Protein AF-A0A7C6F583-F1 (afdb_monomer)

Radius of gyration: 21.98 Å; Cα contacts (8 Å, |Δi|>4): 218; chains: 1; bounding box: 72×68×57 Å

pLDDT: mean 89.0, std 13.02, range [44.06, 98.62]

Solvent-accessible surface area (backbone atoms only — not comparable to full-atom values): 12310 Å² total; per-residue (Å²): 144,78,85,91,82,88,87,88,87,90,72,60,70,62,56,53,50,50,47,44,58,70,76,41,53,64,34,67,24,67,72,69,59,35,53,46,55,54,48,52,53,49,54,47,53,52,50,50,56,44,68,76,39,71,54,30,59,55,47,20,72,74,70,67,47,55,84,64,47,71,51,73,73,57,45,32,38,55,44,50,30,53,51,39,36,48,29,36,62,28,23,45,86,47,99,84,45,63,36,60,49,76,56,73,68,38,55,53,48,24,50,47,27,34,51,27,36,48,46,53,69,80,39,39,71,65,52,73,75,42,90,80,69,69,49,74,66,51,48,50,28,24,54,48,28,54,50,41,48,44,52,28,40,33,36,72,68,29,63,70,58,38,51,55,53,48,50,54,54,50,43,43,54,53,22,59,39,87,89,46,58,78,94,68,47,42,88,41,45,54,71,62,57,44,35,38,46,41,55,77,33,64,79,29,69,57,8,66,72,41,44,48,39,61,74,56,52,61,81,80,111

Foldseek 3Di:
DDDDDDDDDPPPPVVVLVVCVVPFQQADADDVLNVVLVVLVVVLLVLLVQQLDCNLVVCCVVPVPVVSHADLLRLLLVLQLSLLLNLLSRFALDPPGDRHGRDPVSVVLSVLLNVLSCCCVVCVVVLVPDPLDDDPSLLSSLVSNVVSVLSSCCRPPNDVVSVVVVVVVVCLACLQDPVHPPVRRDPHDDSSNSSCCQRNDCNHPVHDVSSCCSNPVSVVD

Structure (mmCIF, N/CA/C/O backbone):
data_AF-A0A7C6F583-F1
#
_entry.id   AF-A0A7C6F583-F1
#
loop_
_atom_site.group_PDB
_atom_site.id
_atom_site.type_symbol
_atom_site.label_atom_id
_atom_site.label_alt_id
_atom_site.label_comp_id
_atom_site.label_asym_id
_atom_site.label_entity_id
_atom_site.label_seq_id
_atom_site.pdbx_PDB_ins_code
_atom_site.Cartn_x
_atom_site.Cartn_y
_atom_site.Cartn_z
_atom_site.occupancy
_atom_site.B_iso_or_equiv
_atom_site.auth_seq_id
_atom_site.auth_comp_id
_atom_site.auth_asym_id
_atom_site.auth_atom_id
_atom_site.pdbx_PDB_model_num
ATOM 1 N N . MET A 1 1 ? 53.573 -36.282 -19.471 1.00 51.62 1 MET A N 1
ATOM 2 C CA . MET A 1 1 ? 53.231 -35.195 -18.537 1.00 51.62 1 MET A CA 1
ATOM 3 C C . MET A 1 1 ? 53.156 -33.921 -19.357 1.00 51.62 1 MET A C 1
ATOM 5 O O . MET A 1 1 ? 54.183 -33.318 -19.616 1.00 51.62 1 MET A O 1
ATOM 9 N N . THR A 1 2 ? 51.975 -33.597 -19.874 1.00 45.25 2 THR A N 1
ATOM 10 C CA . THR A 1 2 ? 51.677 -32.278 -20.440 1.00 45.25 2 THR A CA 1
ATOM 11 C C . THR A 1 2 ? 50.256 -31.949 -20.044 1.00 45.25 2 THR A C 1
ATOM 13 O O . THR A 1 2 ? 49.349 -32.763 -20.222 1.00 45.25 2 THR A O 1
ATOM 16 N N . ASP A 1 3 ? 50.166 -30.794 -19.411 1.00 47.12 3 ASP A N 1
ATOM 17 C CA . ASP A 1 3 ? 49.076 -30.315 -18.599 1.00 47.12 3 ASP A CA 1
ATOM 18 C C . ASP A 1 3 ? 47.748 -30.180 -19.323 1.00 47.12 3 ASP A C 1
ATOM 20 O O . ASP A 1 3 ? 47.636 -29.844 -20.501 1.00 47.12 3 ASP A O 1
ATOM 24 N N . ASN A 1 4 ? 46.742 -30.400 -18.496 1.00 55.41 4 ASN A N 1
ATOM 25 C CA . ASN A 1 4 ? 45.341 -30.143 -18.691 1.00 55.41 4 ASN A CA 1
ATOM 26 C C . ASN A 1 4 ? 45.079 -28.691 -18.262 1.00 55.41 4 ASN A C 1
ATOM 28 O O . ASN A 1 4 ? 44.924 -28.438 -17.072 1.00 55.41 4 ASN A O 1
ATOM 32 N N . LEU A 1 5 ? 45.057 -27.729 -19.187 1.00 52.66 5 LEU A N 1
ATOM 33 C CA . LEU A 1 5 ? 44.673 -26.346 -18.878 1.00 52.66 5 LEU A CA 1
ATOM 34 C C . LEU A 1 5 ? 43.886 -25.736 -20.037 1.00 52.66 5 LEU A C 1
ATOM 36 O O . LEU A 1 5 ? 44.447 -25.370 -21.066 1.00 52.66 5 LEU A O 1
ATOM 40 N N . GLY A 1 6 ? 42.571 -25.614 -19.855 1.00 44.06 6 GLY A N 1
ATOM 41 C CA . GLY A 1 6 ? 41.730 -24.906 -20.818 1.00 44.06 6 GLY A CA 1
ATOM 42 C C . GLY A 1 6 ? 40.225 -25.052 -20.626 1.00 44.06 6 GLY A C 1
ATOM 43 O O . GLY A 1 6 ? 39.514 -25.218 -21.609 1.00 44.06 6 GLY A O 1
ATOM 44 N N . LYS A 1 7 ? 39.717 -25.006 -19.389 1.00 49.41 7 LYS A N 1
ATOM 45 C CA . LYS A 1 7 ? 38.288 -24.760 -19.125 1.00 49.41 7 LYS A CA 1
ATOM 46 C C . LYS A 1 7 ? 38.124 -23.971 -17.828 1.00 49.41 7 LYS A C 1
ATOM 48 O O . LYS A 1 7 ? 37.945 -24.549 -16.766 1.00 49.41 7 LYS A O 1
ATOM 53 N N . SER A 1 8 ? 38.204 -22.648 -17.921 1.00 49.72 8 SER A N 1
ATOM 54 C CA . SER A 1 8 ? 37.634 -21.747 -16.916 1.00 49.72 8 SER A CA 1
ATOM 55 C C . SER A 1 8 ? 37.510 -20.342 -17.501 1.00 49.72 8 SER A C 1
ATOM 57 O O . SER A 1 8 ? 38.504 -19.628 -17.566 1.00 49.72 8 SER A O 1
ATOM 59 N N . SER A 1 9 ? 36.311 -19.973 -17.965 1.00 45.75 9 SER A N 1
ATOM 60 C CA . SER A 1 9 ? 35.894 -18.569 -18.147 1.00 45.75 9 SER A CA 1
ATOM 61 C C . SER A 1 9 ? 34.404 -18.460 -18.527 1.00 45.75 9 SER A C 1
ATOM 63 O O . SER A 1 9 ? 34.066 -17.888 -19.559 1.00 45.75 9 SER A O 1
ATOM 65 N N . ALA A 1 10 ? 33.498 -19.028 -17.726 1.00 51.00 10 ALA A N 1
ATOM 66 C CA . ALA A 1 10 ? 32.047 -18.851 -17.902 1.00 51.00 10 ALA A CA 1
ATOM 67 C C . ALA A 1 10 ? 31.397 -18.305 -16.615 1.00 51.00 10 ALA A C 1
ATOM 69 O O . ALA A 1 10 ? 30.467 -18.903 -16.090 1.00 51.00 10 ALA A O 1
ATOM 70 N N . VAL A 1 11 ? 31.963 -17.216 -16.085 1.00 54.06 11 VAL A N 1
ATOM 71 C CA . VAL A 1 11 ? 31.491 -16.463 -14.901 1.00 54.06 11 VAL A CA 1
ATOM 72 C C . VAL A 1 11 ? 31.253 -14.941 -15.165 1.00 54.06 11 VAL A C 1
ATOM 74 O O . VAL A 1 11 ? 31.475 -14.140 -14.263 1.00 54.06 11 VAL A O 1
ATOM 77 N N . PRO A 1 12 ? 30.910 -14.456 -16.386 1.00 54.78 12 PRO A N 1
ATOM 78 C CA . PRO A 1 12 ? 30.352 -13.093 -16.522 1.00 54.78 12 PRO A CA 1
ATOM 79 C C . PRO A 1 12 ? 28.819 -13.034 -16.420 1.00 54.78 12 PRO A C 1
ATOM 81 O O . PRO A 1 12 ? 28.281 -12.170 -15.731 1.00 54.78 12 PRO A O 1
ATOM 84 N N . ASP A 1 13 ? 28.117 -13.963 -17.079 1.00 61.16 13 ASP A N 1
ATOM 85 C CA . ASP A 1 13 ? 26.660 -13.877 -17.278 1.00 61.16 13 ASP A CA 1
ATOM 86 C C . ASP A 1 13 ? 25.856 -14.060 -15.979 1.00 61.16 13 ASP A C 1
ATOM 88 O O . ASP A 1 13 ? 24.755 -13.534 -15.839 1.00 61.16 13 ASP A O 1
ATOM 92 N N . ASP A 1 14 ? 26.390 -14.811 -15.017 1.00 64.19 14 ASP A N 1
ATOM 93 C CA . ASP A 1 14 ? 25.751 -15.105 -13.735 1.00 64.19 14 ASP A CA 1
ATOM 94 C C . ASP A 1 14 ? 25.853 -13.940 -12.747 1.00 64.19 14 ASP A C 1
ATOM 96 O O . ASP A 1 14 ? 24.887 -13.653 -12.043 1.00 64.19 14 ASP A O 1
ATOM 100 N N . VAL A 1 15 ? 26.986 -13.236 -12.730 1.00 66.50 15 VAL A N 1
ATOM 101 C CA . VAL A 1 15 ? 27.187 -12.033 -11.912 1.00 66.50 15 VAL A CA 1
ATOM 102 C C . VAL A 1 15 ? 26.364 -10.869 -12.452 1.00 66.50 15 VAL A C 1
ATOM 104 O O . VAL A 1 15 ? 25.750 -10.149 -11.671 1.00 66.50 15 VAL A O 1
ATOM 107 N N . GLU A 1 16 ? 26.301 -10.702 -13.772 1.00 61.84 16 GLU A N 1
ATOM 108 C CA . GLU A 1 16 ? 25.536 -9.628 -14.409 1.00 61.84 16 GLU A CA 1
ATOM 109 C C . GLU A 1 16 ? 24.022 -9.878 -14.307 1.00 61.84 16 GLU A C 1
ATOM 111 O O . GLU A 1 16 ? 23.266 -8.958 -14.002 1.00 61.84 16 GLU A O 1
ATOM 116 N N . ALA A 1 17 ? 23.571 -11.134 -14.427 1.00 60.47 17 ALA A N 1
ATOM 117 C CA . ALA A 1 17 ? 22.186 -11.513 -14.141 1.00 60.47 17 ALA A CA 1
ATOM 118 C C . ALA A 1 17 ? 21.830 -11.383 -12.650 1.00 60.47 17 ALA A C 1
ATOM 120 O O . ALA A 1 17 ? 20.711 -10.993 -12.323 1.00 60.47 17 ALA A O 1
ATOM 121 N N . PHE A 1 18 ? 22.763 -11.686 -11.742 1.00 57.66 18 PHE A N 1
ATOM 122 C CA . PHE A 1 18 ? 22.578 -11.497 -10.302 1.00 57.66 18 PHE A CA 1
ATOM 123 C C . PHE A 1 18 ? 22.524 -10.011 -9.925 1.00 57.66 18 PHE A C 1
ATOM 125 O O . PHE A 1 18 ? 21.664 -9.620 -9.142 1.00 57.66 18 PHE A O 1
ATOM 132 N N . ALA A 1 19 ? 23.379 -9.175 -10.519 1.00 57.06 19 ALA A N 1
ATOM 133 C CA . ALA A 1 19 ? 23.338 -7.722 -10.367 1.00 57.06 19 ALA A CA 1
ATOM 134 C C . ALA A 1 19 ? 22.053 -7.125 -10.968 1.00 57.06 19 ALA A C 1
ATOM 136 O O . ALA A 1 19 ? 21.412 -6.291 -10.339 1.00 57.06 19 ALA A O 1
ATOM 137 N N . ALA A 1 20 ? 21.605 -7.610 -12.130 1.00 56.53 20 ALA A N 1
ATOM 138 C CA . ALA A 1 20 ? 20.353 -7.176 -12.746 1.00 56.53 20 ALA A CA 1
ATOM 139 C C . ALA A 1 20 ? 19.109 -7.573 -11.927 1.00 56.53 20 ALA A C 1
ATOM 141 O O . ALA A 1 20 ? 18.184 -6.772 -11.830 1.00 56.53 20 ALA A O 1
ATOM 142 N N . ASP A 1 21 ? 19.094 -8.761 -11.302 1.00 55.72 21 ASP A N 1
ATOM 143 C CA . ASP A 1 21 ? 18.030 -9.174 -10.364 1.00 55.72 21 ASP A CA 1
ATOM 144 C C . ASP A 1 21 ? 18.036 -8.332 -9.067 1.00 55.72 21 ASP A C 1
ATOM 146 O O . ASP A 1 21 ? 17.019 -8.293 -8.367 1.00 55.72 21 ASP A O 1
ATOM 150 N N . LEU A 1 22 ? 19.155 -7.667 -8.744 1.00 55.91 22 LEU A N 1
ATOM 151 C CA . LEU A 1 22 ? 19.299 -6.777 -7.587 1.00 55.91 22 LEU A CA 1
ATOM 152 C C . LEU A 1 22 ? 18.935 -5.311 -7.896 1.00 55.91 22 LEU A C 1
ATOM 154 O O . LEU A 1 22 ? 18.352 -4.664 -7.028 1.00 55.91 22 LEU A O 1
ATOM 158 N N . ASP A 1 23 ? 19.227 -4.805 -9.101 1.00 58.03 23 ASP A N 1
ATOM 159 C CA . ASP A 1 23 ? 19.142 -3.365 -9.423 1.00 58.03 23 ASP A CA 1
ATOM 160 C C . ASP A 1 23 ? 17.873 -2.927 -10.180 1.00 58.03 23 ASP A C 1
ATOM 162 O O . ASP A 1 23 ? 17.524 -1.746 -10.191 1.00 58.03 23 ASP A O 1
ATOM 166 N N . VAL A 1 24 ? 17.132 -3.840 -10.809 1.00 55.53 24 VAL A N 1
ATOM 167 C CA . VAL A 1 24 ? 15.882 -3.518 -11.516 1.00 55.53 24 VAL A CA 1
ATOM 168 C C . VAL A 1 24 ? 14.922 -4.660 -11.235 1.00 55.53 24 VAL A C 1
ATOM 170 O O . VAL A 1 24 ? 15.308 -5.813 -11.375 1.00 55.53 24 VAL A O 1
ATOM 173 N N . GLY A 1 25 ? 13.695 -4.378 -10.779 1.00 61.22 25 GLY A N 1
ATOM 174 C CA . GLY A 1 25 ? 12.758 -5.437 -10.373 1.00 61.22 25 GLY A CA 1
ATOM 175 C C . GLY A 1 25 ? 12.725 -6.611 -11.363 1.00 61.22 25 GLY A C 1
ATOM 176 O O . GLY A 1 25 ? 12.898 -6.418 -12.560 1.00 61.22 25 GLY A O 1
ATOM 177 N N . ALA A 1 26 ? 12.515 -7.839 -10.884 1.00 74.69 26 ALA A N 1
ATOM 178 C CA . ALA A 1 26 ? 12.903 -9.047 -11.628 1.00 74.69 26 ALA A CA 1
ATOM 179 C C . ALA A 1 26 ? 12.176 -9.307 -12.981 1.00 74.69 26 ALA A C 1
ATOM 181 O O . ALA A 1 26 ? 12.410 -10.341 -13.623 1.00 74.69 26 ALA A O 1
ATOM 182 N N . ARG A 1 27 ? 11.263 -8.423 -13.418 1.00 87.62 27 ARG A N 1
ATOM 183 C CA . ARG A 1 27 ? 10.644 -8.426 -14.752 1.00 87.62 27 ARG A CA 1
ATOM 184 C C . ARG A 1 27 ? 11.318 -7.450 -15.714 1.00 87.62 27 ARG A C 1
ATOM 186 O O . ARG A 1 27 ? 11.485 -6.277 -15.409 1.00 87.62 27 ARG A O 1
ATOM 193 N N . ASN A 1 28 ? 11.506 -7.908 -16.948 1.00 87.44 28 ASN A N 1
ATOM 194 C CA . ASN A 1 28 ? 11.949 -7.094 -18.075 1.00 87.44 28 ASN A CA 1
ATOM 195 C C . ASN A 1 28 ? 10.992 -7.292 -19.267 1.00 87.44 28 ASN A C 1
ATOM 197 O O . ASN A 1 28 ? 11.275 -8.098 -20.157 1.00 87.44 28 ASN A O 1
ATOM 201 N N . PRO A 1 29 ? 9.794 -6.675 -19.242 1.00 90.19 29 PRO A N 1
ATOM 202 C CA . PRO A 1 29 ? 8.819 -6.854 -20.301 1.00 90.19 29 PRO A CA 1
ATOM 203 C C . PRO A 1 29 ? 9.096 -5.937 -21.495 1.00 90.19 29 PRO A C 1
ATOM 205 O O . PRO A 1 29 ? 9.252 -4.724 -21.343 1.00 90.19 29 PRO A O 1
ATOM 208 N N . ASP A 1 30 ? 9.069 -6.500 -22.699 1.00 87.38 30 ASP A N 1
ATOM 209 C CA . ASP A 1 30 ? 9.297 -5.738 -23.925 1.00 87.38 30 ASP A CA 1
ATOM 210 C C . ASP A 1 30 ? 8.107 -4.823 -24.287 1.00 87.38 30 ASP A C 1
ATOM 212 O O . ASP A 1 30 ? 6.955 -5.011 -23.879 1.00 87.38 30 ASP A O 1
ATOM 216 N N . GLY A 1 31 ? 8.376 -3.807 -25.111 1.00 94.19 31 GLY A N 1
ATOM 217 C CA . GLY A 1 31 ? 7.342 -2.975 -25.728 1.00 94.19 31 GLY A CA 1
ATOM 218 C C . GLY A 1 31 ? 6.694 -1.958 -24.782 1.00 94.19 31 GLY A C 1
ATOM 219 O O . GLY A 1 31 ? 7.371 -1.159 -24.136 1.00 94.19 31 GLY A O 1
ATOM 220 N N . TRP A 1 32 ? 5.358 -1.901 -24.771 1.00 95.50 32 TRP A N 1
ATOM 221 C CA . TRP A 1 32 ? 4.618 -0.868 -24.032 1.00 95.50 32 TRP A CA 1
ATOM 222 C C . TRP A 1 32 ? 4.617 -1.099 -22.516 1.00 95.50 32 TRP A C 1
ATOM 224 O O . TRP A 1 32 ? 4.543 -0.132 -21.763 1.00 95.50 32 TRP A O 1
ATOM 234 N N . GLN A 1 33 ? 4.729 -2.353 -22.066 1.00 95.50 33 GLN A N 1
ATOM 235 C CA . GLN A 1 33 ? 4.732 -2.697 -20.642 1.00 95.50 33 GLN A CA 1
ATOM 236 C C . GLN A 1 33 ? 6.024 -2.240 -19.961 1.00 95.50 33 GLN A C 1
ATOM 238 O O . GLN A 1 33 ? 5.957 -1.638 -18.894 1.00 95.50 33 GLN A O 1
ATOM 243 N N . GLY A 1 34 ? 7.184 -2.424 -20.602 1.00 93.06 34 GLY A N 1
ATOM 244 C CA . GLY A 1 34 ? 8.450 -1.874 -20.107 1.00 93.06 34 GLY A CA 1
ATOM 245 C C . GLY A 1 34 ? 8.420 -0.346 -20.034 1.00 93.06 34 GLY A C 1
ATOM 246 O O . GLY A 1 34 ? 8.765 0.238 -19.009 1.00 93.06 34 GLY A O 1
ATOM 247 N N . LYS A 1 35 ? 7.891 0.315 -21.077 1.00 94.75 35 LYS A N 1
ATOM 248 C CA . LYS A 1 35 ? 7.682 1.776 -21.078 1.00 94.75 35 LYS A CA 1
ATOM 249 C C . LYS A 1 35 ? 6.723 2.237 -19.981 1.00 94.75 35 LYS A C 1
ATOM 251 O O . LYS A 1 35 ? 6.929 3.308 -19.423 1.00 94.75 35 LYS A O 1
ATOM 256 N N . PHE A 1 36 ? 5.695 1.449 -19.667 1.00 95.38 36 PHE A N 1
ATOM 257 C CA . PHE A 1 36 ? 4.787 1.733 -18.560 1.00 95.38 36 PHE A CA 1
ATOM 258 C C . PHE A 1 36 ? 5.519 1.685 -17.215 1.00 95.38 36 PHE A C 1
ATOM 260 O O . PHE A 1 36 ? 5.419 2.645 -16.459 1.00 95.38 36 PHE A O 1
ATOM 267 N N . ILE A 1 37 ? 6.293 0.626 -16.937 1.00 93.94 37 ILE A N 1
ATOM 268 C CA . ILE A 1 37 ? 7.078 0.514 -15.693 1.00 93.94 37 ILE A CA 1
ATOM 269 C C . ILE A 1 37 ? 8.032 1.707 -15.561 1.00 93.94 37 ILE A C 1
ATOM 271 O O . ILE A 1 37 ? 8.027 2.388 -14.536 1.00 93.94 37 ILE A O 1
ATOM 275 N N . ALA A 1 38 ? 8.792 2.009 -16.618 1.00 93.00 38 ALA A N 1
ATOM 276 C CA . ALA A 1 38 ? 9.705 3.149 -16.640 1.00 93.00 38 ALA A CA 1
ATOM 277 C C . ALA A 1 38 ? 8.972 4.489 -16.455 1.00 93.00 38 ALA A C 1
ATOM 279 O O . ALA A 1 38 ? 9.435 5.354 -15.719 1.00 93.00 38 ALA A O 1
ATOM 280 N N . GLY A 1 39 ? 7.806 4.658 -17.085 1.00 95.38 39 GLY A N 1
ATOM 281 C CA . GLY A 1 39 ? 6.978 5.853 -16.947 1.00 95.38 39 GLY A CA 1
ATOM 282 C C . GLY A 1 39 ? 6.449 6.045 -15.527 1.00 95.38 39 GLY A C 1
ATOM 283 O O . GLY A 1 39 ? 6.527 7.150 -15.000 1.00 95.38 39 GLY A O 1
ATOM 284 N N . VAL A 1 40 ? 5.963 4.979 -14.882 1.00 95.06 40 VAL A N 1
ATOM 285 C CA . VAL A 1 40 ? 5.512 5.024 -13.482 1.00 95.06 40 VAL A CA 1
ATOM 286 C C . VAL A 1 40 ? 6.676 5.368 -12.556 1.00 95.06 40 VAL A C 1
ATOM 288 O O . VAL A 1 40 ? 6.518 6.254 -11.721 1.00 95.06 40 VAL A O 1
ATOM 291 N N . ALA A 1 41 ? 7.841 4.737 -12.733 1.00 92.50 41 ALA A N 1
ATOM 292 C CA . ALA A 1 41 ? 9.041 5.026 -11.946 1.00 92.50 41 ALA A CA 1
ATOM 293 C C . ALA A 1 41 ? 9.529 6.475 -12.128 1.00 92.50 41 ALA A C 1
ATOM 295 O O . ALA A 1 41 ? 9.892 7.139 -11.159 1.00 92.50 41 ALA A O 1
ATOM 296 N N . LEU A 1 42 ? 9.480 7.000 -13.354 1.00 94.19 42 LEU A N 1
ATOM 297 C CA . LEU A 1 42 ? 9.862 8.381 -13.640 1.00 94.19 42 LEU A CA 1
ATOM 298 C C . LEU A 1 42 ? 8.881 9.386 -13.024 1.00 94.19 42 LEU A C 1
ATOM 300 O O . LEU A 1 42 ? 9.303 10.337 -12.371 1.00 94.19 42 LEU A O 1
ATOM 304 N N . VAL A 1 43 ? 7.573 9.177 -13.209 1.00 95.69 43 VAL A N 1
ATOM 305 C CA . VAL A 1 43 ? 6.531 10.027 -12.607 1.00 95.69 43 VAL A CA 1
ATOM 306 C C . VAL A 1 43 ? 6.650 10.009 -11.089 1.00 95.69 43 VAL A C 1
ATOM 308 O O . VAL A 1 43 ? 6.557 11.054 -10.451 1.00 95.69 43 VAL A O 1
ATOM 311 N N . TRP A 1 44 ? 6.903 8.836 -10.520 1.00 93.44 44 TRP A N 1
ATOM 312 C CA . TRP A 1 44 ? 7.152 8.661 -9.103 1.00 93.44 44 TRP A CA 1
ATOM 313 C C . TRP A 1 44 ? 8.335 9.492 -8.598 1.00 93.44 44 TRP A C 1
ATOM 315 O O . TRP A 1 44 ? 8.167 10.287 -7.673 1.00 93.44 44 TRP A O 1
ATOM 325 N N . ALA A 1 45 ? 9.503 9.348 -9.227 1.00 91.94 45 ALA A N 1
ATOM 326 C CA . ALA A 1 45 ? 10.709 10.071 -8.839 1.00 91.94 45 ALA A CA 1
ATOM 327 C C . ALA A 1 45 ? 10.500 11.591 -8.922 1.00 91.94 45 ALA A C 1
ATOM 329 O O . ALA A 1 45 ? 10.843 12.323 -7.994 1.00 91.94 45 ALA A O 1
ATOM 330 N N . ILE A 1 46 ? 9.860 12.067 -9.997 1.00 93.75 46 ILE A N 1
ATOM 331 C CA . ILE A 1 46 ? 9.525 13.486 -10.163 1.00 93.75 46 ILE A CA 1
ATOM 332 C C . ILE A 1 46 ? 8.589 13.960 -9.047 1.00 93.75 46 ILE A C 1
ATOM 334 O O . ILE A 1 46 ? 8.832 15.019 -8.474 1.00 93.75 46 ILE A O 1
ATOM 338 N N . LEU A 1 47 ? 7.538 13.199 -8.724 1.00 93.19 47 LEU A N 1
ATOM 339 C CA . LEU A 1 47 ? 6.585 13.564 -7.673 1.00 93.19 47 LEU A CA 1
ATOM 340 C C . LEU A 1 47 ? 7.241 13.633 -6.292 1.00 93.19 47 LEU A C 1
ATOM 342 O O . LEU A 1 47 ? 6.971 14.576 -5.552 1.00 93.19 47 LEU A O 1
ATOM 346 N N . GLN A 1 48 ? 8.116 12.685 -5.954 1.00 92.50 48 GLN A N 1
ATOM 347 C CA . GLN A 1 48 ? 8.828 12.688 -4.675 1.00 92.50 48 GLN A CA 1
ATOM 348 C C . GLN A 1 48 ? 9.777 13.885 -4.554 1.00 92.50 48 GLN A C 1
ATOM 350 O O . GLN A 1 48 ? 9.719 14.634 -3.581 1.00 92.50 48 GLN A O 1
ATOM 355 N N . VAL A 1 49 ? 10.586 14.144 -5.588 1.00 92.69 49 VAL A N 1
ATOM 356 C CA . VAL A 1 49 ? 11.473 15.317 -5.621 1.00 92.69 49 VAL A CA 1
ATOM 357 C C . VAL A 1 49 ? 10.669 16.617 -5.572 1.00 92.69 49 VAL A C 1
ATOM 359 O O . VAL A 1 49 ? 11.053 17.554 -4.873 1.00 92.69 49 VAL A O 1
ATOM 362 N N . PHE A 1 50 ? 9.541 16.685 -6.280 1.00 92.88 50 PHE A N 1
ATOM 363 C CA . PHE A 1 50 ? 8.662 17.849 -6.260 1.00 92.88 50 PHE A CA 1
ATOM 364 C C . PHE A 1 50 ? 8.108 18.110 -4.856 1.00 92.88 50 PHE A C 1
ATOM 366 O O . PHE A 1 50 ? 8.238 19.232 -4.367 1.00 92.88 50 PHE A O 1
ATOM 373 N N . ASN A 1 51 ? 7.563 17.090 -4.192 1.00 91.75 51 ASN A N 1
ATOM 374 C CA . ASN A 1 51 ? 6.984 17.215 -2.853 1.00 91.75 51 ASN A CA 1
ATOM 375 C C . ASN A 1 51 ? 8.032 17.534 -1.778 1.00 91.75 51 ASN A C 1
ATOM 377 O O . ASN A 1 51 ? 7.760 18.340 -0.892 1.00 91.75 51 ASN A O 1
ATOM 381 N N . ALA A 1 52 ? 9.238 16.971 -1.885 1.00 90.31 52 ALA A N 1
ATOM 382 C CA . ALA A 1 52 ? 10.339 17.250 -0.963 1.00 90.31 52 ALA A CA 1
ATOM 383 C C . ALA A 1 52 ? 10.966 18.647 -1.156 1.00 90.31 52 ALA A C 1
ATOM 385 O O . ALA A 1 52 ? 11.681 19.146 -0.284 1.00 90.31 52 ALA A O 1
ATOM 386 N N . SER A 1 53 ? 10.732 19.290 -2.302 1.00 91.44 53 SER A N 1
ATOM 387 C CA . SER A 1 53 ? 11.267 20.618 -2.617 1.00 91.44 53 SER A CA 1
ATOM 388 C C . SER A 1 53 ? 10.413 21.756 -2.023 1.00 91.44 53 SER A C 1
ATOM 390 O O . SER A 1 53 ? 9.242 21.560 -1.709 1.00 91.44 53 SER A O 1
ATOM 392 N N . PRO A 1 54 ? 10.922 23.003 -1.948 1.00 91.50 54 PRO A N 1
ATOM 393 C CA . PRO A 1 54 ? 10.101 24.166 -1.591 1.00 91.50 54 PRO A CA 1
ATOM 394 C C . PRO A 1 54 ? 9.136 24.610 -2.711 1.00 91.50 54 PRO A C 1
ATOM 396 O O . PRO A 1 54 ? 8.376 25.565 -2.526 1.00 91.50 54 PRO A O 1
ATOM 399 N N . LEU A 1 55 ? 9.158 23.963 -3.886 1.00 92.44 55 LEU A N 1
ATOM 400 C CA . LEU A 1 55 ? 8.363 24.368 -5.050 1.00 92.44 55 LEU A CA 1
ATOM 401 C C . LEU A 1 55 ? 6.848 24.346 -4.803 1.00 92.44 55 LEU A C 1
ATOM 403 O O . LEU A 1 55 ? 6.211 25.337 -5.169 1.00 92.44 55 LEU A O 1
ATOM 407 N N . PRO A 1 56 ? 6.248 23.313 -4.175 1.00 92.81 56 PRO A N 1
ATOM 408 C CA . PRO A 1 56 ? 4.809 23.284 -3.939 1.00 92.81 56 PRO A CA 1
ATOM 409 C C . PRO A 1 56 ? 4.341 24.496 -3.130 1.00 92.81 56 PRO A C 1
ATOM 411 O O . PRO A 1 56 ? 3.343 25.124 -3.478 1.00 92.81 56 PRO A O 1
ATOM 414 N N . ALA A 1 57 ? 5.110 24.887 -2.107 1.00 90.88 57 ALA A N 1
ATOM 415 C CA . ALA A 1 57 ? 4.816 26.051 -1.277 1.00 90.88 57 ALA A CA 1
ATOM 416 C C . ALA A 1 57 ? 4.922 27.368 -2.066 1.00 90.88 57 ALA A C 1
ATOM 418 O O . ALA A 1 57 ? 4.016 28.200 -2.010 1.00 90.88 57 ALA A O 1
ATOM 419 N N . ILE A 1 58 ? 5.992 27.543 -2.852 1.00 93.06 58 ILE A N 1
ATOM 420 C CA . ILE A 1 58 ? 6.191 28.742 -3.684 1.00 93.06 58 ILE A CA 1
ATOM 421 C C . ILE A 1 58 ? 5.070 28.878 -4.721 1.00 93.06 58 ILE A C 1
ATOM 423 O O . ILE A 1 58 ? 4.548 29.974 -4.932 1.00 93.06 58 ILE A O 1
ATOM 427 N N . ILE A 1 59 ? 4.699 27.781 -5.385 1.00 93.25 59 ILE A N 1
ATOM 428 C CA . ILE A 1 59 ? 3.659 27.785 -6.417 1.00 93.25 59 ILE A CA 1
ATOM 429 C C . ILE A 1 59 ? 2.297 28.072 -5.788 1.00 93.25 59 ILE A C 1
ATOM 431 O O . ILE A 1 59 ? 1.589 28.947 -6.289 1.00 93.25 59 ILE A O 1
ATOM 435 N N . ALA A 1 60 ? 1.948 27.404 -4.685 1.00 92.06 60 ALA A N 1
ATOM 436 C CA . ALA A 1 60 ? 0.694 27.643 -3.975 1.00 92.06 60 ALA A CA 1
ATOM 437 C C . ALA A 1 60 ? 0.567 29.113 -3.546 1.00 92.06 60 ALA A C 1
ATOM 439 O O . ALA A 1 60 ? -0.451 29.743 -3.823 1.00 92.06 60 ALA A O 1
ATOM 440 N N . GLN A 1 61 ? 1.628 29.703 -2.982 1.00 91.56 61 GLN A N 1
ATOM 441 C CA . GLN A 1 61 ? 1.625 31.107 -2.564 1.00 91.56 61 GLN A CA 1
ATOM 442 C C . GLN A 1 61 ? 1.492 32.082 -3.746 1.00 91.56 61 GLN A C 1
ATOM 444 O O . GLN A 1 61 ? 0.789 33.084 -3.637 1.00 91.56 61 GLN A O 1
ATOM 449 N N . LYS A 1 62 ? 2.163 31.815 -4.875 1.00 93.81 62 LYS A N 1
ATOM 450 C CA . LYS A 1 62 ? 2.161 32.718 -6.041 1.00 93.81 62 LYS A CA 1
ATOM 451 C C . LYS A 1 62 ? 0.896 32.630 -6.890 1.00 93.81 62 LYS A C 1
ATOM 453 O O . LYS A 1 62 ? 0.489 33.628 -7.472 1.00 93.81 62 LYS A O 1
ATOM 458 N N . THR A 1 63 ? 0.323 31.438 -7.015 1.00 93.69 63 THR A N 1
ATOM 459 C CA . THR A 1 63 ? -0.805 31.167 -7.924 1.00 93.69 63 THR A CA 1
ATOM 460 C C . THR A 1 63 ? -2.144 31.041 -7.199 1.00 93.69 63 THR A C 1
ATOM 462 O O . THR A 1 63 ? -3.186 31.090 -7.844 1.00 93.69 63 THR A O 1
ATOM 465 N N . GLY A 1 64 ? -2.131 30.858 -5.874 1.00 90.19 64 GLY A N 1
ATOM 466 C CA . GLY A 1 64 ? -3.314 30.526 -5.076 1.00 90.19 64 GLY A CA 1
ATOM 467 C C . GLY A 1 64 ? -3.769 29.065 -5.205 1.00 90.19 64 GLY A C 1
ATOM 468 O O . GLY A 1 64 ? -4.802 28.692 -4.647 1.00 90.19 64 GLY A O 1
ATOM 469 N N . LEU A 1 65 ? -3.031 28.217 -5.934 1.00 90.12 65 LEU A N 1
ATOM 470 C CA . LEU A 1 65 ? -3.372 26.808 -6.156 1.00 90.12 65 LEU A CA 1
ATOM 471 C C . LEU A 1 65 ? -2.943 25.935 -4.965 1.00 90.12 65 LEU A C 1
ATOM 473 O O . LEU A 1 65 ? -1.937 25.232 -5.013 1.00 90.12 65 LEU A O 1
ATOM 477 N N . ASN A 1 66 ? -3.732 25.958 -3.890 1.00 85.25 66 ASN A N 1
ATOM 478 C CA . ASN A 1 66 ? -3.411 25.251 -2.641 1.00 85.25 66 ASN A CA 1
ATOM 479 C C . ASN A 1 66 ? -3.364 23.718 -2.767 1.00 85.25 66 ASN A C 1
ATOM 481 O O . ASN A 1 66 ? -2.680 23.072 -1.985 1.00 85.25 66 ASN A O 1
ATOM 485 N N . TRP A 1 67 ? -4.048 23.125 -3.749 1.00 82.12 67 TRP A N 1
ATOM 486 C CA . TRP A 1 67 ? -4.058 21.669 -3.969 1.00 82.12 67 TRP A CA 1
ATOM 487 C C . TRP A 1 67 ? -2.717 21.116 -4.475 1.00 82.12 67 TRP A C 1
ATOM 489 O O . TRP A 1 67 ? -2.511 19.907 -4.444 1.00 82.12 67 TRP A O 1
ATOM 499 N N . ILE A 1 68 ? -1.810 21.985 -4.937 1.00 86.94 68 ILE A N 1
ATOM 500 C CA . ILE A 1 68 ? -0.438 21.608 -5.302 1.00 86.94 68 ILE A CA 1
ATOM 501 C C . ILE A 1 68 ? 0.380 21.266 -4.051 1.00 86.94 68 ILE A C 1
ATOM 503 O O . ILE A 1 68 ? 1.313 20.471 -4.121 1.00 86.94 68 ILE A O 1
ATOM 507 N N . TYR A 1 69 ? 0.031 21.852 -2.904 1.00 87.81 69 TYR A N 1
ATOM 508 C CA . TYR A 1 69 ? 0.668 21.551 -1.634 1.00 87.81 69 TYR A CA 1
ATOM 509 C C . TYR A 1 69 ? 0.012 20.318 -0.999 1.00 87.81 69 TYR A C 1
ATOM 511 O O . TYR A 1 69 ? -1.136 20.360 -0.554 1.00 87.81 69 TYR A O 1
ATOM 519 N N . VAL A 1 70 ? 0.752 19.212 -0.962 1.00 90.06 70 VAL A N 1
ATOM 520 C CA . VAL A 1 70 ? 0.292 17.929 -0.421 1.00 90.06 70 VAL A CA 1
ATOM 521 C C . VAL A 1 70 ? 0.716 17.813 1.046 1.00 90.06 70 VAL A C 1
ATOM 523 O O . VAL A 1 70 ? 1.864 18.077 1.391 1.00 90.06 70 VAL A O 1
ATOM 526 N N . THR A 1 71 ? -0.205 17.426 1.933 1.00 91.38 71 THR A N 1
ATOM 527 C CA . THR A 1 71 ? 0.118 17.183 3.350 1.00 91.38 71 THR A CA 1
ATOM 528 C C . THR A 1 71 ? 0.925 15.894 3.519 1.00 91.38 71 THR A C 1
ATOM 530 O O . THR A 1 71 ? 0.768 14.973 2.722 1.00 91.38 71 THR A O 1
ATOM 533 N N . SER A 1 72 ? 1.721 15.772 4.591 1.00 90.81 72 SER A N 1
ATOM 534 C CA . SER A 1 72 ? 2.533 14.561 4.836 1.00 90.81 72 SER A CA 1
ATOM 535 C C . SER A 1 72 ? 1.697 13.273 4.865 1.00 90.81 72 SER A C 1
ATOM 537 O O . SER A 1 72 ? 2.118 12.249 4.335 1.00 90.81 72 SER A O 1
ATOM 539 N N . ASP A 1 73 ? 0.483 13.312 5.419 1.00 92.94 73 ASP A N 1
ATOM 540 C CA . ASP A 1 73 ? -0.397 12.137 5.434 1.00 92.94 73 ASP A CA 1
ATOM 541 C C . ASP A 1 73 ? -0.840 11.747 4.018 1.00 92.94 73 ASP A C 1
ATOM 543 O O . ASP A 1 73 ? -0.819 10.573 3.652 1.00 92.94 73 ASP A O 1
ATOM 547 N N . THR A 1 74 ? -1.175 12.733 3.183 1.00 93.69 74 THR A N 1
ATOM 548 C CA . THR A 1 74 ? -1.557 12.495 1.784 1.00 93.69 74 THR A CA 1
ATOM 549 C C . THR A 1 74 ? -0.359 12.015 0.963 1.00 93.69 74 THR A C 1
ATOM 551 O O . THR A 1 74 ? -0.492 11.106 0.145 1.00 93.69 74 THR A O 1
ATOM 554 N N . GLU A 1 75 ? 0.824 12.575 1.212 1.00 94.25 75 GLU A N 1
ATOM 555 C CA . GLU A 1 75 ? 2.081 12.164 0.592 1.00 94.25 75 GLU A CA 1
ATOM 556 C C . GLU A 1 75 ? 2.381 10.695 0.883 1.00 94.25 75 GLU A C 1
ATOM 558 O O . GLU A 1 75 ? 2.682 9.955 -0.045 1.00 94.25 75 GLU A O 1
ATOM 563 N N . ARG A 1 76 ? 2.217 10.233 2.129 1.00 96.06 76 ARG A N 1
ATOM 564 C CA . ARG A 1 76 ? 2.368 8.814 2.496 1.00 96.06 76 ARG A CA 1
ATOM 565 C C . ARG A 1 76 ? 1.400 7.911 1.738 1.00 96.06 76 ARG A C 1
ATOM 567 O O . ARG A 1 76 ? 1.783 6.829 1.295 1.00 96.06 76 ARG A O 1
ATOM 574 N N . VAL A 1 77 ? 0.151 8.345 1.568 1.00 96.69 77 VAL A N 1
ATOM 575 C CA . VAL A 1 77 ? -0.865 7.576 0.833 1.00 96.69 77 VAL A CA 1
ATOM 576 C C . VAL A 1 77 ? -0.497 7.450 -0.643 1.00 96.69 77 VAL A C 1
ATOM 578 O O . VAL A 1 77 ? -0.510 6.343 -1.189 1.00 96.69 77 VAL A O 1
ATOM 581 N N . ILE A 1 78 ? -0.111 8.563 -1.272 1.00 95.81 78 ILE A N 1
ATOM 582 C CA . ILE A 1 78 ? 0.418 8.574 -2.641 1.00 95.81 78 ILE A CA 1
ATOM 583 C C . ILE A 1 78 ? 1.684 7.715 -2.701 1.00 95.81 78 ILE A C 1
ATOM 585 O O . ILE A 1 78 ? 1.851 6.942 -3.645 1.00 95.81 78 ILE A O 1
ATOM 589 N N . HIS A 1 79 ? 2.528 7.782 -1.666 1.00 95.88 79 HIS A N 1
ATOM 590 C CA . HIS A 1 79 ? 3.788 7.065 -1.618 1.00 95.88 79 HIS A CA 1
ATOM 591 C C . HIS A 1 79 ? 3.562 5.553 -1.723 1.00 95.88 79 HIS A C 1
ATOM 593 O O . HIS A 1 79 ? 4.075 4.872 -2.614 1.00 95.88 79 HIS A O 1
ATOM 599 N N . LEU A 1 80 ? 2.700 5.032 -0.853 1.00 97.38 80 LEU A N 1
ATOM 600 C CA . LEU A 1 80 ? 2.340 3.624 -0.878 1.00 97.38 80 LEU A CA 1
ATOM 601 C C . LEU A 1 80 ? 1.630 3.224 -2.176 1.00 97.38 80 LEU A C 1
ATOM 603 O O . LEU A 1 80 ? 1.884 2.134 -2.673 1.00 97.38 80 LEU A O 1
ATOM 607 N N . ALA A 1 81 ? 0.771 4.073 -2.750 1.00 97.81 81 ALA A N 1
ATOM 608 C CA . ALA A 1 81 ? 0.057 3.751 -3.989 1.00 97.81 81 ALA A CA 1
ATOM 609 C C . ALA A 1 81 ? 1.020 3.426 -5.146 1.00 97.81 81 ALA A C 1
ATOM 611 O O . ALA A 1 81 ? 0.865 2.401 -5.814 1.00 97.81 81 ALA A O 1
ATOM 612 N N . PHE A 1 82 ? 2.050 4.253 -5.342 1.00 96.38 82 PHE A N 1
ATOM 613 C CA . PHE A 1 82 ? 3.102 3.991 -6.327 1.00 96.38 82 PHE A CA 1
ATOM 614 C C . PHE A 1 82 ? 3.956 2.783 -5.945 1.00 96.38 82 PHE A C 1
ATOM 616 O O . PHE A 1 82 ? 4.224 1.944 -6.804 1.00 96.38 82 PHE A O 1
ATOM 623 N N . GLY A 1 83 ? 4.327 2.648 -4.668 1.00 95.38 83 GLY A N 1
ATOM 624 C CA . GLY A 1 83 ? 5.065 1.484 -4.175 1.00 95.38 83 GLY A CA 1
ATOM 625 C C . GLY A 1 83 ? 4.338 0.165 -4.456 1.00 95.38 83 GLY A C 1
ATOM 626 O O . GLY A 1 83 ? 4.954 -0.792 -4.917 1.00 95.38 83 GLY A O 1
ATOM 627 N N . LEU A 1 84 ? 3.015 0.121 -4.267 1.00 97.56 84 LEU A N 1
ATOM 628 C CA . LEU A 1 84 ? 2.186 -1.047 -4.573 1.00 97.56 84 LEU A CA 1
ATOM 629 C C . LEU A 1 84 ? 2.115 -1.327 -6.074 1.00 97.56 84 LEU A C 1
ATOM 631 O O . LEU A 1 84 ? 2.228 -2.486 -6.474 1.00 97.56 84 LEU A O 1
ATOM 635 N N . VAL A 1 85 ? 1.970 -0.301 -6.919 1.00 97.44 85 VAL A N 1
ATOM 636 C CA . VAL A 1 85 ? 2.028 -0.485 -8.378 1.00 97.44 85 VAL A CA 1
ATOM 637 C C . VAL A 1 85 ? 3.380 -1.073 -8.761 1.00 97.44 85 VAL A C 1
ATOM 639 O O . VAL A 1 85 ? 3.418 -2.138 -9.365 1.00 97.44 85 VAL A O 1
ATOM 642 N N . MET A 1 86 ? 4.485 -0.459 -8.340 1.00 94.75 86 MET A N 1
ATOM 643 C CA . MET A 1 86 ? 5.834 -0.920 -8.674 1.00 94.75 86 MET A CA 1
ATOM 644 C C . MET A 1 86 ? 6.105 -2.336 -8.162 1.00 94.75 86 MET A C 1
ATOM 646 O O . MET A 1 86 ? 6.527 -3.191 -8.939 1.00 94.75 86 MET A O 1
ATOM 650 N N . ALA A 1 87 ? 5.773 -2.634 -6.905 1.00 94.25 87 ALA A N 1
ATOM 651 C CA . ALA A 1 87 ? 5.924 -3.972 -6.339 1.00 94.25 87 ALA A CA 1
ATOM 652 C C . ALA A 1 87 ? 5.121 -5.029 -7.117 1.00 94.25 87 ALA A C 1
ATOM 654 O O . ALA A 1 87 ? 5.556 -6.174 -7.245 1.00 94.25 87 ALA A O 1
ATOM 655 N N . THR A 1 88 ? 3.957 -4.657 -7.662 1.00 94.81 88 THR A N 1
ATOM 656 C CA . THR A 1 88 ? 3.090 -5.584 -8.399 1.00 94.81 88 THR A CA 1
ATOM 657 C C . THR A 1 88 ? 3.423 -5.716 -9.884 1.00 94.81 88 THR A C 1
ATOM 659 O O . THR A 1 88 ? 3.235 -6.789 -10.456 1.00 94.81 88 THR A O 1
ATOM 662 N N . VAL A 1 89 ? 3.953 -4.684 -10.535 1.00 93.88 89 VAL A N 1
ATOM 663 C CA . VAL A 1 89 ? 4.302 -4.770 -11.961 1.00 93.88 89 VAL A CA 1
ATOM 664 C C . VAL A 1 89 ? 5.747 -5.208 -12.177 1.00 93.88 89 VAL A C 1
ATOM 666 O O . VAL A 1 89 ? 5.988 -6.025 -13.067 1.00 93.88 89 VAL A O 1
ATOM 669 N N . ALA A 1 90 ? 6.686 -4.760 -11.339 1.00 92.06 90 ALA A 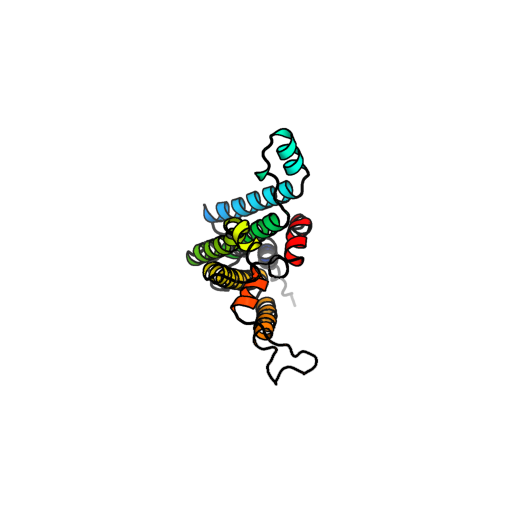N 1
ATOM 670 C CA . ALA A 1 90 ? 8.120 -4.980 -11.534 1.00 92.06 90 ALA A CA 1
ATOM 671 C C . ALA A 1 90 ? 8.625 -6.324 -10.984 1.00 92.06 90 ALA A C 1
ATOM 673 O O . ALA A 1 90 ? 9.543 -6.904 -11.554 1.00 92.06 90 ALA A O 1
ATOM 674 N N . PHE A 1 91 ? 8.018 -6.872 -9.926 1.00 91.75 91 PHE A N 1
ATOM 675 C CA . PHE A 1 91 ? 8.468 -8.131 -9.312 1.00 91.75 91 PHE A CA 1
ATOM 676 C C . PHE A 1 91 ? 7.471 -9.253 -9.589 1.00 91.75 91 PHE A C 1
ATOM 678 O O . PHE A 1 91 ? 6.302 -9.062 -9.297 1.00 91.75 91 PHE A O 1
ATOM 685 N N . PRO A 1 92 ? 7.844 -10.426 -10.121 1.00 91.25 92 PRO A N 1
ATOM 686 C CA . PRO A 1 92 ? 6.922 -11.532 -10.380 1.00 91.25 92 PRO A CA 1
ATOM 687 C C . PRO A 1 92 ? 6.355 -12.154 -9.094 1.00 91.25 92 PRO A C 1
ATOM 689 O O . PRO A 1 92 ? 7.040 -12.233 -8.080 1.00 91.25 92 PRO A O 1
ATOM 692 N N . LEU A 1 93 ? 5.105 -12.638 -9.142 1.00 90.62 93 LEU A N 1
ATOM 693 C CA . LEU A 1 93 ? 4.450 -13.237 -7.971 1.00 90.62 93 LEU A CA 1
ATOM 694 C C . LEU A 1 93 ? 5.091 -14.564 -7.545 1.00 90.62 93 LEU A C 1
ATOM 696 O O . LEU A 1 93 ? 5.309 -14.785 -6.364 1.00 90.62 93 LEU A O 1
ATOM 700 N N . PHE A 1 94 ? 5.404 -15.450 -8.488 1.00 88.44 94 PHE A N 1
ATOM 701 C CA . PHE A 1 94 ? 6.045 -16.734 -8.203 1.00 88.44 94 PHE A CA 1
ATOM 702 C C . PHE A 1 94 ? 7.314 -16.905 -9.034 1.00 88.44 94 PHE A C 1
ATOM 704 O O . PHE A 1 94 ? 7.453 -16.309 -10.100 1.00 88.44 94 PHE A O 1
ATOM 711 N N . LYS A 1 95 ? 8.195 -17.829 -8.624 1.00 82.25 95 LYS A N 1
ATOM 712 C CA . LYS A 1 95 ? 9.406 -18.192 -9.393 1.00 82.25 95 LYS A CA 1
ATOM 713 C C . LYS A 1 95 ? 9.116 -18.608 -10.844 1.00 82.25 95 LYS A C 1
ATOM 715 O O . LYS A 1 95 ? 9.978 -18.473 -11.698 1.00 82.25 95 LYS A O 1
ATOM 720 N N . ARG A 1 96 ? 7.913 -19.134 -11.110 1.00 84.75 96 ARG A N 1
ATOM 721 C CA . ARG A 1 96 ? 7.448 -19.560 -12.443 1.00 84.75 96 ARG A CA 1
ATOM 722 C C . ARG A 1 96 ? 6.614 -18.503 -13.172 1.00 84.75 96 ARG A C 1
ATOM 724 O O . ARG A 1 96 ? 6.155 -18.764 -14.279 1.00 84.75 96 ARG A O 1
ATOM 731 N N . SER A 1 97 ? 6.350 -17.351 -12.555 1.00 88.19 97 SER A N 1
ATOM 732 C CA . SER A 1 97 ? 5.575 -16.295 -13.202 1.00 88.19 97 SER A CA 1
ATOM 733 C C . SER A 1 97 ? 6.368 -15.678 -14.362 1.00 88.19 97 SER A C 1
ATOM 735 O O . SER A 1 97 ? 7.593 -15.581 -14.277 1.00 88.19 97 SER A O 1
ATOM 737 N N . PRO A 1 98 ? 5.688 -15.220 -15.426 1.00 88.81 98 PRO A N 1
ATOM 738 C CA . PRO A 1 98 ? 6.352 -14.586 -16.557 1.00 88.81 98 PRO A CA 1
ATOM 739 C C . PRO A 1 98 ? 7.171 -13.361 -16.140 1.00 88.81 98 PRO A C 1
ATOM 741 O O . PRO A 1 98 ? 6.712 -12.536 -15.338 1.00 88.81 98 PRO A O 1
ATOM 744 N N . ARG A 1 99 ? 8.373 -13.250 -16.716 1.00 90.31 99 ARG A N 1
ATOM 745 C CA . ARG A 1 99 ? 9.276 -12.097 -16.566 1.00 90.31 99 ARG A CA 1
ATOM 746 C C . ARG A 1 99 ? 9.273 -11.164 -17.783 1.00 90.31 99 ARG A C 1
ATOM 748 O O . ARG A 1 99 ? 9.644 -10.008 -17.642 1.00 90.31 99 ARG A O 1
ATOM 755 N N . ASN A 1 100 ? 8.806 -11.641 -18.939 1.00 91.75 100 ASN A N 1
ATOM 756 C CA . ASN A 1 100 ? 8.758 -10.900 -20.207 1.00 91.75 100 ASN A CA 1
ATOM 757 C C . ASN A 1 100 ? 7.434 -10.152 -20.454 1.00 91.75 100 ASN A C 1
ATOM 759 O O . ASN A 1 100 ? 7.294 -9.468 -21.462 1.00 91.75 100 ASN A O 1
ATOM 763 N N . HIS A 1 101 ? 6.443 -10.305 -19.577 1.00 92.69 101 HIS A N 1
ATOM 764 C CA . HIS A 1 101 ? 5.204 -9.532 -19.612 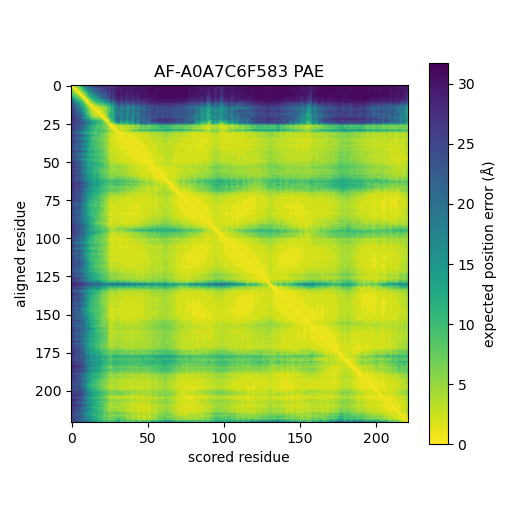1.00 92.69 101 HIS A CA 1
ATOM 765 C C . HIS A 1 101 ? 4.569 -9.460 -18.221 1.00 92.69 101 HIS A C 1
ATOM 767 O O . HIS A 1 101 ? 4.850 -10.287 -17.351 1.00 92.69 101 HIS A O 1
ATOM 773 N N . ILE A 1 102 ? 3.685 -8.483 -18.024 1.00 95.19 102 ILE A N 1
ATOM 774 C CA . ILE A 1 102 ? 2.865 -8.326 -16.820 1.00 95.19 102 ILE A CA 1
ATOM 775 C C . ILE A 1 102 ? 1.552 -9.106 -17.017 1.00 95.19 102 ILE A C 1
ATOM 777 O O . ILE A 1 102 ? 0.762 -8.746 -17.899 1.00 95.19 102 ILE A O 1
ATOM 781 N N . PRO A 1 103 ? 1.289 -10.159 -16.224 1.00 94.75 103 PRO A N 1
ATOM 782 C CA . PRO A 1 103 ? 0.041 -10.916 -16.283 1.00 94.75 103 PRO A CA 1
ATOM 783 C C . PRO A 1 103 ? -1.181 -10.075 -15.891 1.00 94.75 103 PRO A C 1
ATOM 785 O O . PRO A 1 103 ? -1.089 -9.171 -15.064 1.00 94.75 103 PRO A O 1
ATOM 788 N N . TRP A 1 104 ? -2.359 -10.414 -16.422 1.00 95.75 104 TRP A N 1
ATOM 789 C CA . TRP A 1 104 ? -3.612 -9.678 -16.177 1.00 95.75 104 TRP A CA 1
ATOM 790 C C . TRP A 1 104 ? -3.967 -9.530 -14.685 1.00 95.75 104 TRP A C 1
ATOM 792 O O . TRP A 1 104 ? -4.473 -8.490 -14.271 1.00 95.75 104 TRP A O 1
ATOM 802 N N . TYR A 1 105 ? -3.667 -10.543 -13.865 1.00 95.69 105 TYR A N 1
ATOM 803 C CA . TYR A 1 105 ? -3.976 -10.526 -12.434 1.00 95.69 105 TYR A CA 1
ATOM 804 C C . TYR A 1 105 ? -3.157 -9.481 -11.664 1.00 95.69 105 TYR A C 1
ATOM 806 O O . TYR A 1 105 ? -3.626 -8.972 -10.650 1.00 95.69 105 TYR A O 1
ATOM 814 N N . ASP A 1 106 ? -1.967 -9.118 -12.152 1.00 96.62 106 ASP A N 1
ATOM 815 C CA . ASP A 1 106 ? -1.146 -8.083 -11.521 1.00 96.62 106 ASP A CA 1
ATOM 816 C C . ASP A 1 106 ? -1.711 -6.691 -11.754 1.00 96.62 106 ASP A C 1
ATOM 818 O O . ASP A 1 106 ? -1.637 -5.853 -10.864 1.00 96.62 106 ASP A O 1
ATOM 822 N N . TRP A 1 107 ? -2.347 -6.462 -12.903 1.00 97.06 107 TRP A N 1
ATOM 823 C CA . TRP A 1 107 ? -3.060 -5.215 -13.165 1.00 97.06 107 TRP A CA 1
ATOM 824 C C . TRP A 1 107 ? -4.252 -5.040 -12.229 1.00 97.06 107 TRP A C 1
ATOM 826 O O . TRP A 1 107 ? -4.469 -3.953 -11.700 1.00 97.06 1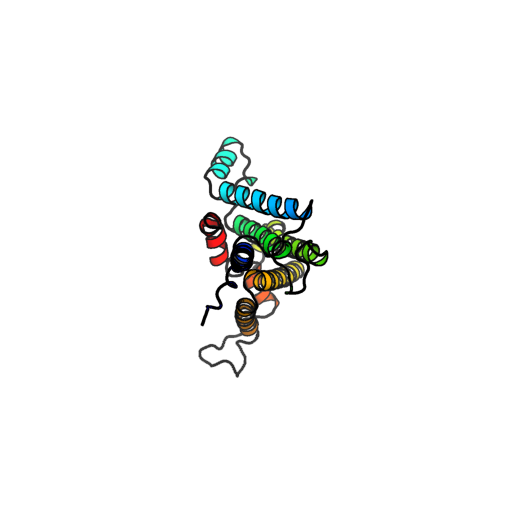07 TRP A O 1
ATOM 836 N N . ILE A 1 108 ? -4.997 -6.120 -11.978 1.00 98.19 108 ILE A N 1
ATOM 837 C CA . ILE A 1 108 ? -6.104 -6.105 -11.016 1.00 98.19 108 ILE A CA 1
ATOM 838 C C . ILE A 1 108 ? -5.577 -5.871 -9.603 1.00 98.19 108 ILE A C 1
ATOM 840 O O . ILE A 1 108 ? -6.148 -5.068 -8.870 1.00 98.19 108 ILE A O 1
ATOM 844 N N . LEU A 1 109 ? -4.481 -6.531 -9.225 1.00 98.06 109 LEU A N 1
ATOM 845 C CA . LEU A 1 109 ? -3.875 -6.366 -7.907 1.00 98.06 109 LEU A CA 1
ATOM 846 C C . LEU A 1 109 ? -3.343 -4.939 -7.696 1.00 98.06 109 LEU A C 1
ATOM 848 O O . LEU A 1 109 ? -3.578 -4.354 -6.640 1.00 98.06 109 LEU A O 1
ATOM 852 N N . ALA A 1 110 ? -2.689 -4.361 -8.708 1.00 97.94 110 ALA A N 1
ATOM 853 C CA . ALA A 1 110 ? -2.230 -2.975 -8.700 1.00 97.94 110 ALA A CA 1
ATOM 854 C C . ALA A 1 110 ? -3.410 -2.007 -8.542 1.00 97.94 110 ALA A C 1
ATOM 856 O O . ALA A 1 110 ? -3.390 -1.141 -7.669 1.00 97.94 110 ALA A O 1
ATOM 857 N N . LEU A 1 111 ? -4.471 -2.194 -9.335 1.00 98.38 111 LEU A N 1
ATOM 858 C CA . LEU A 1 111 ? -5.671 -1.365 -9.266 1.00 98.38 111 LEU A CA 1
ATOM 859 C C . LEU A 1 111 ? -6.369 -1.485 -7.906 1.00 98.38 111 LEU A C 1
ATOM 861 O O . LEU A 1 111 ? -6.788 -0.475 -7.353 1.00 98.38 111 LEU A O 1
ATOM 865 N N . ALA A 1 112 ? -6.463 -2.692 -7.347 1.00 98.62 112 ALA A N 1
ATOM 866 C CA . ALA A 1 112 ? -7.043 -2.922 -6.028 1.00 98.62 112 ALA A CA 1
ATOM 867 C C . ALA A 1 112 ? -6.229 -2.233 -4.920 1.00 98.62 112 ALA A C 1
ATOM 869 O O . ALA A 1 112 ? -6.811 -1.596 -4.043 1.00 98.62 112 ALA A O 1
ATOM 870 N N . GLY A 1 113 ? -4.895 -2.304 -4.988 1.00 98.50 113 GLY A N 1
ATOM 871 C CA . GLY A 1 113 ? -3.999 -1.600 -4.069 1.00 98.50 113 GLY A CA 1
ATOM 872 C C . GLY A 1 113 ? -4.157 -0.084 -4.144 1.00 98.50 113 GLY A C 1
ATOM 873 O O . GLY A 1 113 ? -4.347 0.563 -3.118 1.00 98.50 113 GLY A O 1
ATOM 874 N N . VAL A 1 114 ? -4.155 0.473 -5.359 1.00 98.50 114 VAL A N 1
ATOM 875 C CA . VAL A 1 114 ? -4.363 1.911 -5.593 1.00 98.50 114 VAL A CA 1
ATOM 876 C C . VAL A 1 114 ? -5.755 2.353 -5.142 1.00 98.50 114 VAL A C 1
ATOM 878 O O . VAL A 1 114 ? -5.894 3.390 -4.506 1.00 98.50 114 VAL A O 1
ATOM 881 N N . ALA A 1 115 ? -6.800 1.574 -5.417 1.00 98.56 115 ALA A N 1
ATOM 882 C CA . ALA A 1 115 ? -8.149 1.895 -4.961 1.00 98.56 115 ALA A CA 1
ATOM 883 C C . ALA A 1 115 ? -8.242 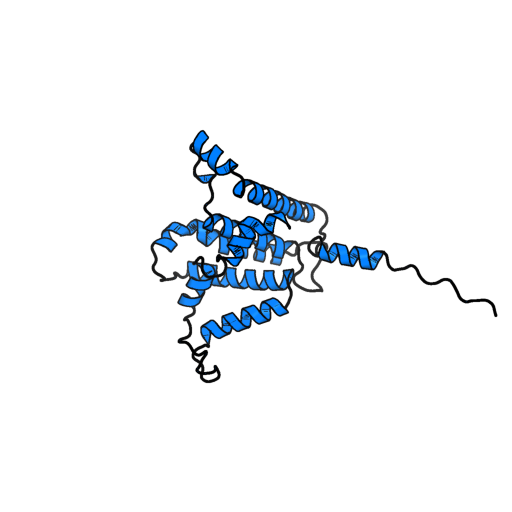1.895 -3.424 1.00 98.56 115 ALA A C 1
ATOM 885 O O . ALA A 1 115 ? -8.851 2.795 -2.846 1.00 98.56 115 ALA A O 1
ATOM 886 N N . ALA A 1 116 ? -7.602 0.928 -2.758 1.00 98.50 116 ALA A N 1
ATOM 887 C CA . ALA A 1 116 ? -7.571 0.838 -1.301 1.00 98.50 116 ALA A CA 1
ATOM 888 C C . ALA A 1 116 ? -6.801 1.995 -0.641 1.00 98.50 116 ALA A C 1
ATOM 890 O O . ALA A 1 116 ? -7.208 2.466 0.421 1.00 98.50 116 ALA A O 1
ATOM 891 N N . THR A 1 117 ? -5.713 2.481 -1.250 1.00 98.00 117 THR A N 1
ATOM 892 C CA . THR A 1 117 ? -4.985 3.659 -0.750 1.00 98.00 117 THR A CA 1
ATOM 893 C C . THR A 1 117 ? -5.751 4.950 -1.037 1.00 98.00 117 THR A C 1
ATOM 895 O O . THR A 1 117 ? -5.979 5.740 -0.124 1.00 98.00 117 THR A O 1
ATOM 898 N N . LEU A 1 118 ? -6.235 5.151 -2.269 1.00 96.75 118 LEU A N 1
ATOM 899 C CA . LEU A 1 118 ? -6.984 6.355 -2.655 1.00 96.75 118 LEU A CA 1
ATOM 900 C C . LEU A 1 118 ? -8.301 6.517 -1.891 1.00 96.75 118 LEU A C 1
ATOM 902 O O . LEU A 1 118 ? -8.766 7.646 -1.723 1.00 96.75 118 LEU A O 1
ATOM 906 N N . TYR A 1 119 ? -8.868 5.426 -1.368 1.00 97.88 119 TYR A N 1
ATOM 907 C CA . TYR A 1 119 ? -10.020 5.475 -0.471 1.00 97.88 119 TYR A CA 1
ATOM 908 C C . TYR A 1 119 ? -9.812 6.461 0.694 1.00 97.88 119 TYR A C 1
ATOM 910 O O . TYR A 1 119 ? -10.747 7.189 1.036 1.00 97.88 119 TYR A O 1
ATOM 918 N N . LEU A 1 120 ? -8.595 6.539 1.250 1.00 96.50 120 LEU A N 1
ATOM 919 C CA . LEU A 1 120 ? -8.243 7.434 2.361 1.00 96.50 120 LEU A CA 1
ATOM 920 C C . LEU A 1 120 ? -8.293 8.909 1.966 1.00 96.50 120 LEU A C 1
ATOM 922 O O . LEU A 1 120 ? -8.727 9.738 2.758 1.00 96.50 120 LEU A O 1
ATOM 926 N N . ILE A 1 121 ? -7.885 9.237 0.738 1.00 95.06 121 ILE A N 1
ATOM 927 C CA . ILE A 1 121 ? -7.903 10.615 0.232 1.00 95.06 121 ILE A CA 1
ATOM 928 C C . ILE A 1 121 ? -9.347 11.031 -0.050 1.00 95.06 121 ILE A C 1
ATOM 930 O O . ILE A 1 121 ? -9.802 12.071 0.430 1.00 95.06 121 ILE A O 1
ATOM 934 N N . VAL A 1 122 ? -10.085 10.185 -0.776 1.00 96.25 122 VAL A N 1
ATOM 935 C CA . VAL A 1 122 ? -11.468 10.458 -1.193 1.00 96.25 122 VAL A CA 1
ATOM 936 C C . VAL A 1 122 ? -12.408 10.583 0.009 1.00 96.25 122 VAL A C 1
ATOM 938 O O . VAL A 1 122 ? -13.268 11.459 0.016 1.00 96.25 122 VAL A O 1
ATOM 941 N N . ASN A 1 123 ? -12.235 9.750 1.040 1.00 95.38 123 ASN A N 1
ATOM 942 C CA . ASN A 1 123 ? -13.098 9.735 2.226 1.00 95.38 123 ASN A CA 1
ATOM 943 C C . ASN A 1 123 ? -12.473 10.431 3.445 1.00 95.38 123 ASN A C 1
ATOM 945 O O . ASN A 1 123 ? -12.987 10.282 4.552 1.00 95.38 123 ASN A O 1
ATOM 949 N N . SER A 1 124 ? -11.390 11.193 3.268 1.00 92.75 124 SER A N 1
ATOM 950 C CA . SER A 1 124 ? -10.613 11.812 4.356 1.00 92.75 124 SER A CA 1
ATOM 951 C C . SER A 1 124 ? -11.473 12.601 5.352 1.00 92.75 124 SER A C 1
ATOM 953 O O . SER A 1 124 ? -11.367 12.398 6.562 1.00 92.75 124 SER A O 1
ATOM 955 N N . SER A 1 125 ? -12.388 13.441 4.862 1.00 91.81 125 SER A N 1
ATOM 956 C CA . SER A 1 125 ? -13.300 14.232 5.701 1.00 91.81 125 SER A CA 1
ATOM 957 C C . SER A 1 125 ? -14.268 13.362 6.508 1.00 91.81 125 SER A C 1
ATOM 959 O O . SER A 1 125 ? -14.465 13.597 7.699 1.00 91.81 125 SER A O 1
ATOM 961 N N . ALA A 1 126 ? -14.835 12.325 5.886 1.00 92.25 126 ALA A N 1
ATOM 962 C CA . ALA A 1 126 ? -15.735 11.381 6.542 1.00 92.25 126 ALA A CA 1
ATOM 963 C C . ALA A 1 126 ? -14.997 10.506 7.566 1.00 92.25 126 ALA A C 1
ATOM 965 O O . ALA A 1 126 ? -15.536 10.205 8.627 1.00 92.25 126 ALA A O 1
ATOM 966 N N . ILE A 1 127 ? -13.760 10.095 7.279 1.00 92.88 127 ILE A N 1
ATOM 967 C CA . ILE A 1 127 ? -12.907 9.363 8.223 1.00 92.88 127 ILE A CA 1
ATOM 968 C C . ILE A 1 127 ? -12.604 10.241 9.442 1.00 92.88 127 ILE A C 1
ATOM 970 O O . ILE A 1 127 ? -12.793 9.780 10.564 1.00 92.88 127 ILE A O 1
ATOM 974 N N . ALA A 1 128 ? -12.226 11.506 9.238 1.00 90.56 128 ALA A N 1
ATOM 975 C CA . ALA A 1 128 ? -11.823 12.414 10.313 1.00 90.56 128 ALA A CA 1
ATOM 976 C C . ALA A 1 128 ? -12.925 12.676 11.357 1.00 90.56 128 ALA A C 1
ATOM 978 O O . ALA A 1 128 ? -12.629 12.837 12.539 1.00 90.56 128 ALA A O 1
ATOM 979 N N . VAL A 1 129 ? -14.197 12.693 10.944 1.00 92.06 129 VAL A N 1
ATOM 980 C CA . VAL A 1 129 ? -15.337 12.902 11.858 1.00 92.06 129 VAL A CA 1
ATOM 981 C C . VAL A 1 129 ? -15.830 11.615 12.530 1.00 92.06 129 VAL A C 1
ATOM 983 O O . VAL A 1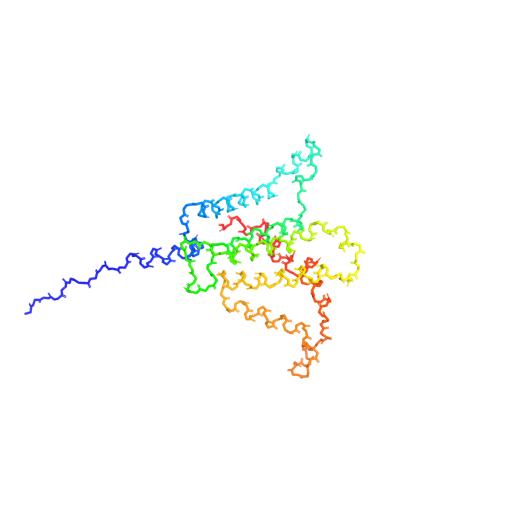 129 ? -16.677 11.675 13.421 1.00 92.06 129 VAL A O 1
ATOM 986 N N . ARG A 1 130 ? -15.326 10.441 12.126 1.00 88.62 130 ARG A N 1
ATOM 987 C CA . ARG A 1 130 ? -15.718 9.143 12.694 1.00 88.62 130 ARG A CA 1
ATOM 988 C C . ARG A 1 130 ? -14.731 8.717 13.780 1.00 88.62 130 ARG A C 1
ATOM 990 O O . ARG A 1 130 ? -13.562 8.460 13.519 1.00 88.62 130 ARG A O 1
ATOM 997 N N . SER A 1 131 ? -15.217 8.562 15.011 1.00 80.06 131 SER A N 1
ATOM 998 C CA . SER A 1 131 ? -14.402 8.170 16.174 1.00 80.06 131 SER A CA 1
ATOM 999 C C . SER A 1 131 ? -14.182 6.653 16.277 1.00 80.06 131 SER A C 1
ATOM 1001 O O . SER A 1 131 ? -14.591 6.028 17.252 1.00 80.06 131 SER A O 1
ATOM 1003 N N . GLY A 1 132 ? -13.562 6.030 15.271 1.00 80.56 132 GLY A N 1
ATOM 1004 C CA . GLY A 1 132 ? -13.261 4.589 15.323 1.00 80.56 132 GLY A CA 1
ATOM 1005 C C . GLY A 1 132 ? -14.455 3.676 15.039 1.00 80.56 132 GLY A C 1
ATOM 1006 O O . GLY A 1 132 ? -14.447 2.511 15.435 1.00 80.56 132 GLY A O 1
ATOM 1007 N N . LEU A 1 133 ? -15.479 4.201 14.360 1.00 89.50 133 LEU A N 1
ATOM 1008 C CA . LEU A 1 133 ? -16.639 3.449 13.880 1.00 89.50 133 LEU A CA 1
ATOM 1009 C C . LEU A 1 133 ? -16.476 3.169 12.375 1.00 89.50 133 LEU A C 1
ATOM 1011 O O . LEU A 1 133 ? -16.897 3.996 11.559 1.00 89.50 133 LEU A O 1
ATOM 1015 N N . PRO A 1 134 ? -15.844 2.042 11.989 1.00 92.69 134 PRO A N 1
ATOM 1016 C CA . PRO A 1 134 ? -15.632 1.707 10.589 1.00 92.69 134 PRO A CA 1
ATOM 1017 C C . PRO A 1 134 ? -16.954 1.365 9.899 1.00 92.69 134 PRO A C 1
ATOM 1019 O O . PRO A 1 134 ? -17.771 0.592 10.397 1.00 92.69 134 PRO A O 1
ATOM 1022 N N . THR A 1 135 ? -17.131 1.905 8.704 1.00 95.62 135 THR A N 1
ATOM 1023 C CA . THR A 1 135 ? -18.146 1.477 7.742 1.00 95.62 135 THR A CA 1
ATOM 1024 C C . THR A 1 135 ? -17.676 0.254 6.967 1.00 95.62 135 THR A C 1
ATOM 1026 O O . THR A 1 135 ? -16.491 -0.070 6.929 1.00 95.62 135 THR A O 1
ATOM 1029 N N . THR A 1 136 ? -18.600 -0.400 6.265 1.00 96.25 136 THR A N 1
ATOM 1030 C CA . THR A 1 136 ? -18.276 -1.510 5.361 1.00 96.25 136 THR A CA 1
ATOM 1031 C C . THR A 1 136 ? -17.228 -1.124 4.314 1.00 96.25 136 THR A C 1
ATOM 1033 O O . THR A 1 136 ? -16.350 -1.928 4.020 1.00 96.25 136 THR A O 1
ATOM 1036 N N . GLY A 1 137 ? -17.279 0.108 3.791 1.00 96.94 137 GLY A N 1
ATOM 1037 C CA . GLY A 1 137 ? -16.284 0.613 2.842 1.00 96.94 137 GLY A CA 1
ATOM 1038 C C . GLY A 1 137 ? -14.879 0.664 3.442 1.00 96.94 137 GLY A C 1
ATOM 1039 O O . GLY A 1 137 ? -13.942 0.174 2.817 1.00 96.94 137 GLY A O 1
ATOM 1040 N N . ASP A 1 138 ? -14.756 1.159 4.678 1.00 97.00 138 ASP A N 1
ATOM 1041 C CA . ASP A 1 138 ? -13.477 1.191 5.396 1.00 97.00 138 ASP A CA 1
ATOM 1042 C C . ASP A 1 138 ? -12.930 -0.228 5.575 1.00 97.00 138 ASP A C 1
ATOM 1044 O O . ASP A 1 138 ? -11.777 -0.497 5.261 1.00 97.00 138 ASP A O 1
ATOM 1048 N N . LEU A 1 139 ? -13.774 -1.167 6.015 1.00 97.56 139 LEU A N 1
ATOM 1049 C CA . LEU A 1 139 ? -13.360 -2.555 6.235 1.00 97.56 139 LEU A CA 1
ATOM 1050 C C . LEU A 1 139 ? -12.891 -3.237 4.946 1.00 97.56 139 LEU A C 1
ATOM 1052 O O . LEU A 1 139 ? -11.899 -3.965 4.974 1.00 97.56 139 LEU A O 1
ATOM 1056 N N . ILE A 1 140 ? -13.579 -2.998 3.825 1.00 98.38 140 ILE A N 1
ATOM 1057 C CA . ILE A 1 140 ? -13.183 -3.529 2.516 1.00 98.38 140 ILE A CA 1
ATOM 1058 C C . ILE A 1 140 ? -11.846 -2.922 2.087 1.00 98.38 140 ILE A C 1
ATOM 1060 O O . ILE A 1 140 ? -10.940 -3.668 1.719 1.00 98.38 140 ILE A O 1
ATOM 1064 N N . ALA A 1 141 ? -11.697 -1.597 2.167 1.00 98.38 141 ALA A N 1
ATOM 1065 C CA . ALA A 1 141 ? -10.459 -0.916 1.798 1.00 98.38 141 ALA A CA 1
ATOM 1066 C C . ALA A 1 141 ? -9.276 -1.391 2.656 1.00 98.38 141 ALA A C 1
ATOM 1068 O O . ALA A 1 141 ? -8.234 -1.735 2.104 1.00 98.38 141 ALA A O 1
ATOM 1069 N N . SER A 1 142 ? -9.455 -1.510 3.976 1.00 98.00 142 SER A N 1
ATOM 1070 C CA . SER A 1 142 ? -8.433 -2.036 4.887 1.00 98.00 142 SER A CA 1
ATOM 1071 C C . SER A 1 142 ? -8.050 -3.477 4.563 1.00 98.00 142 SER A C 1
ATOM 1073 O O . SER A 1 142 ? -6.866 -3.795 4.490 1.00 98.00 142 SER A O 1
ATOM 1075 N N . ALA A 1 143 ? -9.032 -4.361 4.361 1.00 98.19 143 ALA A N 1
ATOM 1076 C CA . ALA A 1 143 ? -8.770 -5.774 4.101 1.00 98.19 143 ALA A CA 1
ATOM 1077 C C . ALA A 1 143 ? -8.058 -5.978 2.756 1.00 98.19 143 ALA A C 1
ATOM 1079 O O . ALA A 1 143 ? -7.078 -6.724 2.682 1.00 98.19 143 ALA A O 1
ATOM 1080 N N . VAL A 1 144 ? -8.517 -5.289 1.705 1.00 98.62 144 VAL A N 1
ATOM 1081 C CA . VAL A 1 144 ? -7.881 -5.309 0.381 1.00 98.62 144 VAL A CA 1
ATOM 1082 C C . VAL A 1 144 ? -6.481 -4.719 0.466 1.00 98.62 144 VAL A C 1
ATOM 1084 O O . VAL A 1 144 ? -5.524 -5.370 0.057 1.00 98.62 144 VAL A O 1
ATOM 1087 N N . GLY A 1 145 ? -6.342 -3.529 1.045 1.00 98.38 145 GLY A N 1
ATOM 1088 C CA . GLY A 1 145 ? -5.071 -2.834 1.182 1.00 98.38 145 GLY A CA 1
ATOM 1089 C C . GLY A 1 145 ? -4.025 -3.661 1.923 1.00 98.38 145 GLY A C 1
ATOM 1090 O O . GLY A 1 145 ? -2.930 -3.875 1.405 1.00 98.38 145 GLY A O 1
ATOM 1091 N N . LEU A 1 146 ? -4.377 -4.204 3.091 1.00 98.12 146 LEU A N 1
ATOM 1092 C CA . LEU A 1 146 ? -3.473 -5.026 3.895 1.00 98.12 146 LEU A CA 1
ATOM 1093 C C . LEU A 1 146 ? -3.066 -6.310 3.160 1.00 98.12 146 LEU A C 1
ATOM 1095 O O . LEU A 1 146 ? -1.897 -6.692 3.184 1.00 98.12 146 LEU A O 1
ATOM 1099 N N . SER A 1 147 ? -4.005 -6.943 2.453 1.00 98.38 147 SER A N 1
ATOM 1100 C CA . SER A 1 147 ? -3.718 -8.129 1.639 1.00 98.38 147 SER A CA 1
ATOM 1101 C C . SER A 1 147 ? -2.760 -7.804 0.491 1.00 98.38 147 SER A C 1
ATOM 1103 O O . SER A 1 147 ? -1.788 -8.525 0.274 1.00 98.38 147 SER A O 1
ATOM 1105 N N . VAL A 1 148 ? -2.992 -6.698 -0.224 1.00 98.56 148 VAL A N 1
ATOM 1106 C CA . VAL A 1 148 ? -2.125 -6.254 -1.323 1.00 98.56 148 VAL A CA 1
ATOM 1107 C C . VAL A 1 148 ? -0.738 -5.878 -0.803 1.00 98.56 148 VAL A C 1
ATOM 1109 O O . VAL A 1 148 ? 0.247 -6.258 -1.429 1.00 98.56 148 VAL A O 1
ATOM 1112 N N . VAL A 1 149 ? -0.638 -5.214 0.355 1.00 97.88 149 VAL A N 1
ATOM 1113 C CA . VAL A 1 149 ? 0.647 -4.913 1.006 1.00 97.88 149 VAL A CA 1
ATOM 1114 C C . VAL A 1 149 ? 1.396 -6.196 1.350 1.00 97.88 149 VAL A C 1
ATOM 1116 O O . VAL A 1 149 ? 2.558 -6.308 0.984 1.00 97.88 149 VAL A O 1
ATOM 1119 N N . LEU A 1 150 ? 0.753 -7.196 1.962 1.00 98.00 150 LEU A N 1
ATOM 1120 C CA . LEU A 1 150 ? 1.409 -8.477 2.263 1.00 98.00 150 LEU A CA 1
ATOM 1121 C C . LEU A 1 150 ? 1.894 -9.191 0.994 1.00 98.00 150 LEU A C 1
ATOM 1123 O O . LEU A 1 150 ? 2.999 -9.734 0.975 1.00 98.00 150 LEU A O 1
ATOM 1127 N N . ILE A 1 151 ? 1.106 -9.162 -0.084 1.00 97.88 151 ILE A N 1
ATOM 1128 C CA . ILE A 1 151 ? 1.515 -9.727 -1.376 1.00 97.88 151 ILE A CA 1
ATOM 1129 C C . ILE A 1 151 ? 2.685 -8.927 -1.971 1.00 97.88 151 ILE A C 1
ATOM 1131 O O . ILE A 1 151 ? 3.637 -9.520 -2.470 1.00 97.88 151 ILE A O 1
ATOM 1135 N N . ALA A 1 152 ? 2.661 -7.597 -1.900 1.00 96.56 152 ALA A N 1
ATOM 1136 C CA . ALA A 1 152 ? 3.762 -6.746 -2.346 1.00 96.56 152 ALA A CA 1
ATOM 1137 C C . ALA A 1 152 ? 5.042 -7.005 -1.532 1.00 96.56 152 ALA A C 1
ATOM 1139 O O . ALA A 1 152 ? 6.116 -7.155 -2.109 1.00 96.56 152 ALA A O 1
ATOM 1140 N N . THR A 1 153 ? 4.925 -7.160 -0.210 1.00 95.31 153 THR A N 1
ATOM 1141 C CA . THR A 1 153 ? 6.020 -7.557 0.681 1.00 95.31 153 THR A CA 1
ATOM 1142 C C . THR A 1 153 ? 6.583 -8.920 0.293 1.00 95.31 153 THR A C 1
ATOM 1144 O O . THR A 1 153 ? 7.798 -9.061 0.199 1.00 95.31 153 THR A O 1
ATOM 1147 N N . TYR A 1 154 ? 5.732 -9.910 0.001 1.00 95.06 154 TYR A N 1
ATOM 1148 C CA . TYR A 1 154 ? 6.188 -11.213 -0.489 1.00 95.06 154 TYR A CA 1
ATOM 1149 C C . TYR A 1 154 ? 7.010 -11.083 -1.777 1.00 95.06 154 TYR A C 1
ATOM 1151 O O . TYR A 1 154 ? 8.051 -11.721 -1.906 1.00 95.06 154 TYR A O 1
ATOM 1159 N N . ARG A 1 155 ? 6.554 -10.249 -2.715 1.00 92.56 155 ARG A N 1
ATOM 1160 C CA . ARG A 1 155 ? 7.192 -10.067 -4.026 1.00 92.56 155 ARG A CA 1
ATOM 1161 C C . ARG A 1 155 ? 8.528 -9.339 -3.948 1.00 92.56 155 ARG A C 1
ATOM 1163 O O . ARG A 1 155 ? 9.448 -9.715 -4.663 1.00 92.56 155 ARG A O 1
ATOM 1170 N N . ALA A 1 156 ? 8.619 -8.313 -3.105 1.00 90.31 156 ALA A N 1
ATOM 1171 C CA . ALA A 1 156 ? 9.804 -7.466 -2.999 1.00 90.31 156 ALA A CA 1
ATOM 1172 C C . ALA A 1 156 ? 10.835 -7.998 -1.990 1.00 90.31 156 ALA A C 1
ATOM 1174 O O . ALA A 1 156 ? 12.031 -7.909 -2.232 1.00 90.31 156 ALA A O 1
ATOM 1175 N N . LEU A 1 157 ? 10.379 -8.547 -0.858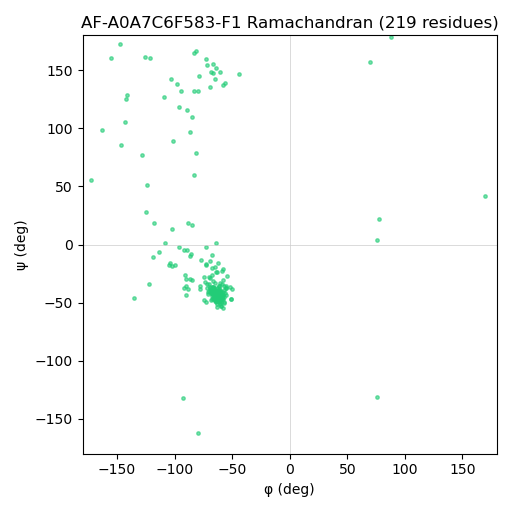 1.00 90.00 157 LEU A N 1
ATOM 1176 C CA . LEU A 1 157 ? 11.232 -8.907 0.287 1.00 90.00 157 LEU A CA 1
ATOM 1177 C C . LEU A 1 157 ? 11.206 -10.406 0.627 1.00 90.00 157 LEU A C 1
ATOM 1179 O O . LEU A 1 157 ? 12.012 -10.881 1.426 1.00 90.00 157 LEU A O 1
ATOM 1183 N N . GLY A 1 158 ? 10.287 -11.170 0.035 1.00 91.25 158 GLY A N 1
ATOM 1184 C CA . GLY A 1 158 ? 10.191 -12.613 0.221 1.00 91.25 158 GLY A CA 1
ATOM 1185 C C . GLY A 1 158 ? 9.341 -13.061 1.412 1.00 91.25 158 GLY A C 1
ATOM 1186 O O . GLY A 1 158 ? 8.772 -12.285 2.182 1.00 91.25 158 GLY A O 1
ATOM 1187 N N . LEU A 1 159 ? 9.247 -14.386 1.552 1.00 93.31 159 LEU A N 1
ATOM 1188 C CA . LEU A 1 159 ? 8.401 -15.052 2.544 1.00 93.31 159 LEU A CA 1
ATOM 1189 C C . LEU A 1 159 ? 8.743 -14.725 4.013 1.00 93.31 159 LEU A C 1
ATOM 1191 O O . LEU A 1 159 ? 7.796 -14.585 4.789 1.00 93.31 159 LEU A O 1
ATOM 1195 N N . PRO A 1 160 ? 10.022 -14.570 4.425 1.00 95.06 160 PRO A N 1
ATOM 1196 C CA . PRO A 1 160 ? 10.348 -14.293 5.825 1.00 95.06 160 PRO A CA 1
ATOM 1197 C C . PRO A 1 160 ? 9.634 -13.053 6.378 1.00 95.06 160 PRO A C 1
ATOM 1199 O O . PRO A 1 160 ? 9.058 -13.115 7.463 1.00 95.06 160 PRO A O 1
ATOM 1202 N N . MET A 1 161 ? 9.580 -11.963 5.605 1.00 94.94 161 MET A N 1
ATOM 1203 C CA . MET A 1 161 ? 8.916 -10.725 6.030 1.00 94.94 161 MET A CA 1
ATOM 1204 C C . MET A 1 161 ? 7.404 -10.892 6.181 1.00 94.94 161 MET A C 1
ATOM 1206 O O . MET A 1 161 ? 6.813 -10.380 7.132 1.00 94.94 161 MET A O 1
ATOM 1210 N N . VAL A 1 162 ? 6.774 -11.656 5.288 1.00 96.62 162 VAL A N 1
ATOM 1211 C CA . VAL A 1 162 ? 5.335 -11.938 5.367 1.00 96.62 162 VAL A CA 1
ATOM 1212 C C . VAL A 1 162 ? 4.999 -12.814 6.561 1.00 96.62 162 VAL A C 1
ATOM 1214 O O . VAL A 1 162 ? 3.988 -12.566 7.213 1.00 96.62 162 VAL A O 1
ATOM 1217 N N . ILE A 1 163 ? 5.838 -13.803 6.881 1.00 97.88 163 ILE A N 1
ATOM 1218 C CA . ILE A 1 163 ? 5.644 -14.652 8.062 1.00 97.88 163 ILE A CA 1
ATOM 1219 C C . ILE A 1 163 ? 5.662 -13.791 9.323 1.00 97.88 163 ILE A C 1
ATOM 1221 O O . ILE A 1 163 ? 4.722 -13.856 10.110 1.00 97.88 163 ILE A O 1
ATOM 1225 N N . VAL A 1 164 ? 6.686 -12.950 9.491 1.00 97.31 164 VAL A N 1
ATOM 1226 C CA . VAL A 1 164 ? 6.805 -12.083 10.672 1.00 97.31 164 VAL A CA 1
ATOM 1227 C C . VAL A 1 164 ? 5.601 -11.146 10.780 1.00 97.31 164 VAL A C 1
ATOM 1229 O O . VAL A 1 164 ? 4.955 -11.105 11.826 1.00 97.31 164 VAL A O 1
ATOM 1232 N N . ALA A 1 165 ? 5.238 -10.454 9.696 1.00 96.25 165 ALA A N 1
ATOM 1233 C CA . ALA A 1 165 ? 4.071 -9.572 9.685 1.00 96.25 165 ALA A CA 1
ATOM 1234 C C . ALA A 1 165 ? 2.772 -10.326 10.023 1.00 96.25 165 ALA A C 1
ATOM 1236 O O . ALA A 1 165 ? 1.977 -9.865 10.840 1.00 96.25 165 ALA A O 1
ATOM 1237 N N . SER A 1 166 ? 2.577 -11.516 9.449 1.00 97.25 166 SER A N 1
ATOM 1238 C CA . SER A 1 166 ? 1.387 -12.340 9.685 1.00 97.25 166 SER A CA 1
ATOM 1239 C C . SER A 1 166 ? 1.298 -12.830 11.129 1.00 97.25 166 SER A C 1
ATOM 1241 O O . SER A 1 166 ? 0.206 -12.845 11.689 1.00 97.25 166 SER A O 1
ATOM 1243 N N . LEU A 1 167 ? 2.423 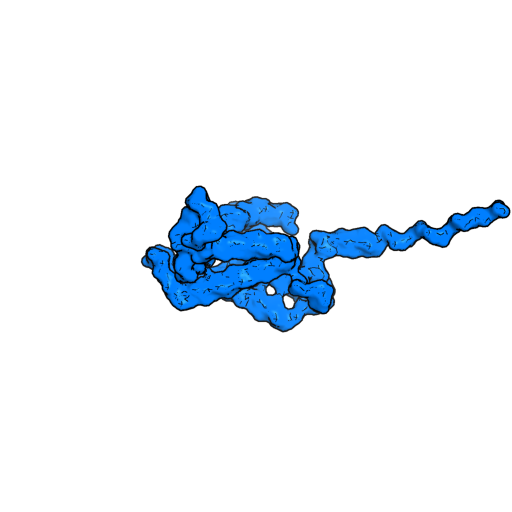-13.183 11.760 1.00 96.88 167 LEU A N 1
ATOM 1244 C CA . LEU A 1 167 ? 2.458 -13.567 13.174 1.00 96.88 167 LEU A CA 1
ATOM 1245 C C . LEU A 1 167 ? 1.987 -12.422 14.075 1.00 96.88 167 LEU A C 1
ATOM 1247 O O . LEU A 1 167 ? 1.145 -12.644 14.944 1.00 96.88 167 LEU A O 1
ATOM 1251 N N . PHE A 1 168 ? 2.464 -11.197 13.838 1.00 95.56 168 PHE A N 1
ATOM 1252 C CA . PHE A 1 168 ? 2.007 -10.031 14.596 1.00 95.56 168 PHE A CA 1
ATOM 1253 C C . PHE A 1 168 ? 0.538 -9.698 14.321 1.00 95.56 168 PHE A C 1
ATOM 1255 O O . PHE A 1 168 ? -0.192 -9.386 15.258 1.00 95.56 168 PHE A O 1
ATOM 1262 N N . LEU A 1 169 ? 0.069 -9.827 13.076 1.00 95.88 169 LEU A N 1
ATOM 1263 C CA . LEU A 1 169 ? -1.352 -9.660 12.753 1.00 95.88 169 LEU A CA 1
ATOM 1264 C C . LEU A 1 169 ? -2.223 -10.682 13.489 1.00 95.88 169 LEU A C 1
ATOM 1266 O O . LEU A 1 169 ? -3.225 -10.306 14.088 1.00 95.88 169 LEU A O 1
ATOM 1270 N N . VAL A 1 170 ? -1.836 -11.960 13.497 1.00 95.81 170 VAL A N 1
ATOM 1271 C CA . VAL A 1 170 ? -2.539 -13.010 14.250 1.00 95.81 170 VAL A CA 1
ATOM 1272 C C . VAL A 1 170 ? -2.515 -12.695 15.745 1.00 95.81 170 VAL A C 1
ATOM 1274 O O . VAL A 1 170 ? -3.557 -12.736 16.394 1.00 95.81 170 VAL A O 1
ATOM 1277 N N . TYR A 1 171 ? -1.369 -12.296 16.291 1.00 95.88 171 TYR A N 1
ATOM 1278 C CA . TYR A 1 171 ? -1.256 -11.881 17.688 1.00 95.88 171 TYR A CA 1
ATOM 1279 C C . TYR A 1 171 ? -2.192 -10.711 18.041 1.00 95.88 171 TYR A C 1
ATOM 1281 O O . TYR A 1 171 ? -2.708 -10.654 19.158 1.00 95.88 171 TYR A O 1
ATOM 1289 N N . VAL A 1 172 ? -2.501 -9.819 17.091 1.00 96.00 172 VAL A N 1
ATOM 1290 C CA . VAL A 1 172 ? -3.473 -8.749 17.341 1.00 96.00 172 VAL A CA 1
ATOM 1291 C C . VAL A 1 172 ? -4.891 -9.288 17.600 1.00 96.00 172 VAL A C 1
ATOM 1293 O O . VAL A 1 172 ? -5.652 -8.719 18.382 1.00 96.00 172 VAL A O 1
ATOM 1296 N N . PHE A 1 173 ? -5.267 -10.399 16.974 1.00 95.69 173 PHE A N 1
ATOM 1297 C CA . PHE A 1 173 ? -6.598 -10.990 17.145 1.00 95.69 173 PHE A CA 1
ATOM 1298 C C . PHE A 1 173 ? -6.675 -11.997 18.293 1.00 95.69 173 PHE A C 1
ATOM 1300 O O . PHE A 1 173 ? -7.736 -12.147 18.888 1.00 95.69 173 PHE A O 1
ATOM 1307 N N . TYR A 1 174 ? -5.568 -12.678 18.591 1.00 95.19 174 TYR A N 1
ATOM 1308 C CA . TYR A 1 174 ? -5.518 -13.815 19.518 1.00 95.19 174 TYR A CA 1
ATOM 1309 C C . TYR A 1 174 ? -4.630 -13.562 20.745 1.00 95.19 174 TYR A C 1
ATOM 1311 O O . TYR A 1 174 ? -4.198 -14.505 21.405 1.00 95.19 174 TYR A O 1
ATOM 1319 N N . GLY A 1 175 ? -4.325 -12.301 21.054 1.00 93.38 175 GLY A N 1
ATOM 1320 C CA . GLY A 1 175 ? -3.497 -11.940 22.208 1.00 93.38 175 GLY A CA 1
ATOM 1321 C C . GLY A 1 175 ? -4.138 -12.215 23.573 1.00 93.38 175 GLY A C 1
ATOM 1322 O O . GLY A 1 175 ? -3.452 -12.119 24.584 1.00 93.38 175 GLY A O 1
ATOM 1323 N N . ASP A 1 176 ? -5.425 -12.568 23.601 1.00 93.56 176 ASP A N 1
ATOM 1324 C CA . ASP A 1 176 ? -6.212 -12.916 24.789 1.00 93.56 176 ASP A CA 1
ATOM 1325 C C . ASP A 1 176 ? -6.160 -14.411 25.138 1.00 93.56 176 ASP A C 1
ATOM 1327 O O . ASP A 1 176 ? -6.756 -14.849 26.121 1.00 93.56 176 ASP A O 1
ATOM 1331 N N . ARG A 1 177 ? -5.504 -15.223 24.304 1.00 93.31 177 ARG A N 1
ATOM 1332 C CA . ARG A 1 177 ? -5.513 -16.679 24.438 1.00 93.31 177 ARG A CA 1
ATOM 1333 C C . ARG A 1 177 ? -4.552 -17.159 25.516 1.00 93.31 177 ARG A C 1
ATOM 1335 O O . ARG A 1 177 ? -3.435 -16.673 25.628 1.00 93.31 177 ARG A O 1
ATOM 1342 N N . GLU A 1 178 ? -4.959 -18.220 26.208 1.00 91.50 178 GLU A N 1
ATOM 1343 C CA . GLU A 1 178 ? -4.226 -18.822 27.333 1.00 91.50 178 GLU A CA 1
ATOM 1344 C C . GLU A 1 178 ? -2.812 -19.311 26.979 1.00 91.50 178 GLU A C 1
ATOM 1346 O O . GLU A 1 178 ? -1.960 -19.423 27.852 1.00 91.50 178 GLU A O 1
ATOM 1351 N N . PHE A 1 179 ? -2.533 -19.601 25.703 1.00 90.25 179 PHE A N 1
ATOM 1352 C CA . PHE A 1 179 ? -1.193 -20.008 25.266 1.00 90.25 179 PHE A CA 1
ATOM 1353 C C . PHE A 1 179 ? -0.201 -18.837 25.155 1.00 90.25 179 PHE A C 1
ATOM 1355 O O . PHE A 1 179 ? 0.999 -19.068 24.998 1.00 90.25 179 PHE A O 1
ATOM 1362 N N . ILE A 1 180 ? -0.676 -17.588 25.188 1.00 92.50 180 ILE A N 1
ATOM 1363 C CA . ILE A 1 180 ? 0.177 -16.399 25.232 1.00 92.50 180 ILE A CA 1
ATOM 1364 C C . ILE A 1 180 ? 0.648 -16.204 26.680 1.00 92.50 180 ILE A C 1
ATOM 1366 O O . ILE A 1 180 ? -0.191 -16.236 27.578 1.00 92.50 180 ILE A O 1
ATOM 1370 N N . PRO A 1 181 ? 1.951 -15.979 26.943 1.00 93.19 181 PRO A N 1
ATOM 1371 C CA . PRO A 1 181 ? 2.442 -15.719 28.296 1.00 93.19 181 PRO A CA 1
ATOM 1372 C C . PRO A 1 181 ? 1.738 -14.525 28.948 1.00 93.19 181 PRO A C 1
ATOM 1374 O O . PRO A 1 181 ? 1.580 -13.493 28.298 1.00 93.19 181 PRO A O 1
ATOM 1377 N N . ASP A 1 182 ? 1.407 -14.619 30.238 1.00 91.62 182 ASP A N 1
ATOM 1378 C CA . ASP A 1 182 ? 0.659 -13.586 30.980 1.00 91.62 182 ASP A CA 1
ATOM 1379 C C . ASP A 1 182 ? 1.259 -12.177 30.845 1.00 91.62 182 ASP A C 1
ATOM 1381 O O . ASP A 1 182 ?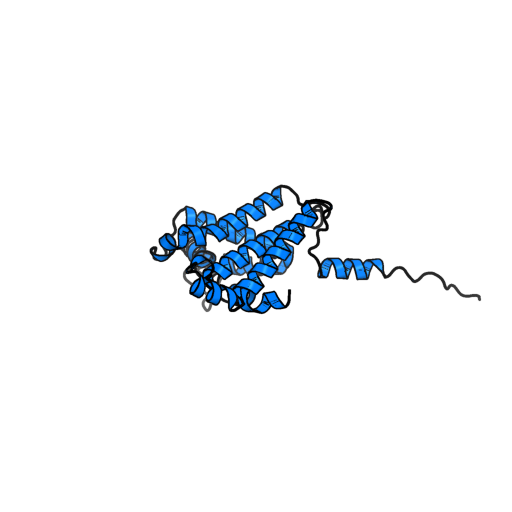 0.536 -11.193 30.722 1.00 91.62 182 ASP A O 1
ATOM 1385 N N . ALA A 1 183 ? 2.592 -12.070 30.793 1.00 93.62 183 ALA A N 1
ATOM 1386 C CA . ALA A 1 183 ? 3.296 -10.797 30.616 1.00 93.62 183 ALA A CA 1
ATOM 1387 C C . ALA A 1 183 ? 3.034 -10.116 29.255 1.00 93.62 183 ALA A C 1
ATOM 1389 O O . ALA A 1 183 ? 3.297 -8.925 29.104 1.00 93.62 183 ALA A O 1
ATOM 1390 N N . MET A 1 184 ? 2.557 -10.869 28.263 1.00 92.50 184 MET A N 1
ATOM 1391 C CA . MET A 1 184 ? 2.254 -10.410 26.907 1.00 92.50 184 MET A CA 1
ATOM 1392 C C . MET A 1 184 ? 0.757 -10.467 26.584 1.00 92.50 184 MET A C 1
ATOM 1394 O O . MET A 1 184 ? 0.355 -10.014 25.519 1.00 92.50 184 MET A O 1
ATOM 1398 N N . GLN A 1 185 ? -0.089 -11.021 27.451 1.00 94.06 185 GLN A N 1
ATOM 1399 C CA . GLN A 1 185 ? -1.518 -11.103 27.164 1.00 94.06 185 GLN A CA 1
ATOM 1400 C C . GLN A 1 185 ? -2.152 -9.712 27.076 1.00 94.06 185 GLN A C 1
ATOM 1402 O O . GLN A 1 185 ? -1.837 -8.790 27.831 1.00 94.06 185 GLN A O 1
ATOM 1407 N N . TRP A 1 186 ? -3.098 -9.567 26.153 1.00 94.50 186 TRP A N 1
ATOM 1408 C CA . TRP A 1 186 ? -3.922 -8.370 26.038 1.00 94.50 186 TRP A CA 1
ATOM 1409 C C . TRP A 1 186 ? -5.320 -8.737 25.544 1.00 94.50 186 TRP A C 1
ATOM 1411 O O . TRP A 1 186 ? -5.583 -9.868 25.165 1.00 94.50 186 TRP A O 1
ATOM 1421 N N . LYS A 1 187 ? -6.247 -7.777 25.527 1.00 92.44 187 LYS A N 1
ATOM 1422 C CA . LYS A 1 187 ? -7.671 -8.045 25.253 1.00 92.44 187 LYS A CA 1
ATOM 1423 C C . LYS A 1 187 ? -7.974 -8.622 23.853 1.00 92.44 187 LYS A C 1
ATOM 1425 O O . LYS A 1 187 ? -9.090 -9.081 23.626 1.00 92.44 187 LYS A O 1
ATOM 1430 N N . GLY A 1 188 ? -7.034 -8.541 22.912 1.00 92.44 188 GLY A N 1
ATOM 1431 C CA . GLY A 1 188 ? -7.291 -8.758 21.490 1.00 92.44 188 GLY A CA 1
ATOM 1432 C C . GLY A 1 188 ? -8.125 -7.628 20.868 1.00 92.44 188 GLY A C 1
ATOM 1433 O O . GLY A 1 188 ? -8.848 -6.886 21.547 1.00 92.44 188 GLY A O 1
ATOM 1434 N N . ALA A 1 189 ? -8.023 -7.460 19.550 1.00 94.69 189 ALA A N 1
ATOM 1435 C CA . ALA A 1 189 ? -8.869 -6.540 18.793 1.00 94.69 189 ALA A CA 1
ATOM 1436 C C . ALA A 1 189 ? -9.961 -7.285 18.026 1.00 94.69 189 ALA A C 1
ATOM 1438 O O . ALA A 1 189 ? -9.730 -8.330 17.423 1.00 94.69 189 ALA A O 1
ATOM 1439 N N . SER A 1 190 ? -11.151 -6.685 17.962 1.00 94.56 190 SER A N 1
ATOM 1440 C CA . SER A 1 190 ? -12.147 -7.083 16.970 1.00 94.56 190 SER A CA 1
ATOM 1441 C C . SER A 1 190 ? -11.660 -6.735 15.561 1.00 94.56 190 SER A C 1
ATOM 1443 O O . SER A 1 190 ? -10.888 -5.790 15.378 1.00 94.56 190 SER A O 1
ATOM 1445 N N . PHE A 1 191 ? -12.164 -7.450 14.550 1.00 94.38 191 PHE A N 1
ATOM 1446 C CA . PHE A 1 191 ? -11.823 -7.195 13.146 1.00 94.38 191 PHE A CA 1
ATOM 1447 C C . PHE A 1 191 ? -11.990 -5.722 12.758 1.00 94.38 191 PHE A C 1
ATOM 1449 O O . PHE A 1 191 ? -11.074 -5.127 12.200 1.00 94.38 191 PHE A O 1
ATOM 1456 N N . GLY A 1 192 ? -13.115 -5.104 13.130 1.00 95.25 192 GLY A N 1
ATOM 1457 C CA . GLY A 1 192 ? -13.365 -3.699 12.817 1.00 95.25 192 GLY A CA 1
ATOM 1458 C C . GLY A 1 192 ? -12.361 -2.746 13.463 1.00 95.25 192 GLY A C 1
ATOM 1459 O O . GLY A 1 192 ? -11.837 -1.861 12.790 1.00 95.25 192 GLY A O 1
ATOM 1460 N N . LYS A 1 193 ? -12.029 -2.964 14.742 1.00 93.75 193 LYS A N 1
ATOM 1461 C CA . LYS A 1 193 ? -11.043 -2.138 15.447 1.00 93.75 193 LYS A CA 1
ATOM 1462 C C . LYS A 1 193 ? -9.644 -2.302 14.847 1.00 93.75 193 LYS A C 1
ATOM 1464 O O . LYS A 1 193 ? -8.948 -1.311 14.657 1.00 93.75 193 LYS A O 1
ATOM 1469 N N . ALA A 1 194 ? -9.250 -3.532 14.522 1.00 95.69 194 ALA A N 1
ATOM 1470 C CA . ALA A 1 194 ? -7.958 -3.813 13.905 1.00 95.69 194 ALA A CA 1
ATOM 1471 C C . ALA A 1 194 ? -7.846 -3.183 12.509 1.00 95.69 194 ALA A C 1
ATOM 1473 O O . ALA A 1 194 ? -6.885 -2.474 12.234 1.00 95.69 194 ALA A O 1
ATOM 1474 N N . MET A 1 195 ? -8.848 -3.378 11.644 1.00 96.56 195 MET A N 1
ATOM 1475 C CA . MET A 1 195 ? -8.866 -2.803 10.293 1.00 96.56 195 MET A CA 1
ATOM 1476 C C . MET A 1 195 ? -8.848 -1.273 10.305 1.00 96.56 195 MET A C 1
ATOM 1478 O O . MET A 1 195 ? -8.213 -0.663 9.441 1.00 96.56 195 MET A O 1
ATOM 1482 N N . TRP A 1 196 ? -9.511 -0.659 11.288 1.00 95.12 196 TRP A N 1
ATOM 1483 C CA . TRP A 1 196 ? -9.440 0.779 11.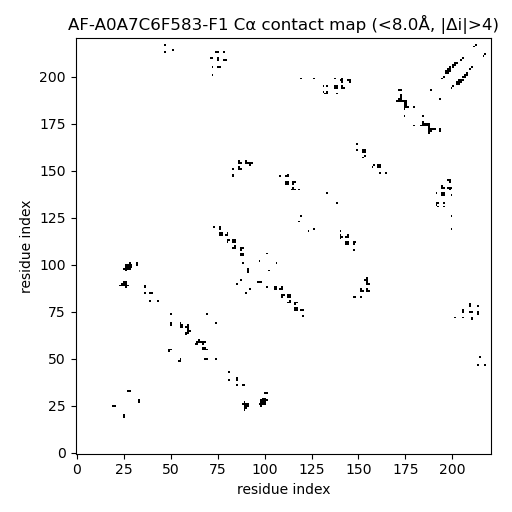511 1.00 95.12 196 TRP A CA 1
ATOM 1484 C C . TRP A 1 196 ? -8.015 1.222 11.864 1.00 95.12 196 TRP A C 1
ATOM 1486 O O . TRP A 1 196 ? -7.454 2.064 11.168 1.00 95.12 196 TRP A O 1
ATOM 1496 N N . HIS A 1 197 ? -7.396 0.615 12.881 1.00 94.75 197 HIS A N 1
ATOM 1497 C CA . HIS A 1 197 ? -6.034 0.970 13.297 1.00 94.75 197 HIS A CA 1
ATOM 1498 C C . HIS A 1 197 ? -4.983 0.715 12.207 1.00 94.75 197 HIS A C 1
ATOM 1500 O O . HIS A 1 197 ? -4.090 1.534 12.008 1.00 94.75 197 HIS A O 1
ATOM 1506 N N . PHE A 1 198 ? -5.074 -0.400 11.478 1.00 96.06 198 PHE A N 1
ATOM 1507 C CA . PHE A 1 198 ? -4.047 -0.773 10.504 1.00 96.06 198 PHE A CA 1
ATOM 1508 C C . PHE A 1 198 ? -4.030 0.100 9.251 1.00 96.06 198 PHE A C 1
ATOM 1510 O O . PHE A 1 198 ? -2.952 0.318 8.702 1.00 96.06 198 PHE A O 1
ATOM 1517 N N . TRP A 1 199 ? -5.187 0.583 8.788 1.00 97.00 199 TRP A N 1
ATOM 1518 C CA . TRP A 1 199 ? -5.280 1.262 7.489 1.00 97.00 199 TRP A CA 1
ATOM 1519 C C . TRP A 1 199 ? -5.829 2.686 7.559 1.00 97.00 199 TRP A C 1
ATOM 1521 O O . TRP A 1 199 ? -5.406 3.522 6.772 1.00 97.00 199 TRP A O 1
ATOM 1531 N N . MET A 1 200 ? -6.754 2.984 8.479 1.00 95.25 200 MET A N 1
ATOM 1532 C CA . MET A 1 200 ? -7.423 4.295 8.537 1.00 95.25 200 MET A CA 1
ATOM 1533 C C . MET A 1 200 ? -6.648 5.334 9.350 1.00 95.25 200 MET A C 1
ATOM 1535 O O . MET A 1 200 ? -7.001 6.510 9.338 1.00 95.25 200 MET A O 1
ATOM 1539 N N . GLN A 1 201 ? -5.605 4.912 10.066 1.00 92.19 201 GLN A N 1
ATOM 1540 C CA . GLN A 1 201 ? -4.821 5.760 10.957 1.00 92.19 201 GLN A CA 1
ATOM 1541 C C . GLN A 1 201 ? -3.344 5.804 10.567 1.00 92.19 201 GLN A C 1
ATOM 1543 O O . GLN A 1 201 ? -2.803 4.907 9.920 1.00 92.19 201 GLN A O 1
ATOM 1548 N N . THR A 1 202 ? -2.669 6.842 11.050 1.00 91.88 202 THR A N 1
ATOM 1549 C CA . THR A 1 202 ? -1.233 7.092 10.873 1.00 91.88 202 THR A CA 1
ATOM 1550 C C . THR A 1 202 ? -0.367 6.368 11.911 1.00 91.88 202 THR A C 1
ATOM 1552 O O . THR A 1 202 ? 0.802 6.692 12.090 1.00 91.88 202 THR A O 1
ATOM 1555 N N . GLU A 1 203 ? -0.924 5.371 12.597 1.00 92.12 203 GLU A N 1
ATOM 1556 C CA . GLU A 1 203 ? -0.201 4.475 13.511 1.00 92.12 203 GLU A CA 1
ATOM 1557 C C . GLU A 1 203 ? 0.029 3.087 12.887 1.00 92.12 203 GLU A C 1
ATOM 1559 O O . GLU A 1 203 ? 0.884 2.335 13.347 1.00 92.12 203 GLU A O 1
ATOM 1564 N N . GLY A 1 204 ? -0.725 2.754 11.832 1.00 94.06 204 GLY A N 1
ATOM 1565 C CA . GLY A 1 204 ? -0.631 1.493 11.101 1.00 94.06 204 GLY A CA 1
ATOM 1566 C C . GLY A 1 204 ? 0.308 1.571 9.896 1.00 94.06 204 GLY A C 1
ATOM 1567 O O . GLY A 1 204 ? 1.423 2.086 9.976 1.00 94.06 204 GLY A O 1
ATOM 1568 N N . VAL A 1 205 ? -0.160 1.076 8.747 1.00 97.06 205 VAL A N 1
ATOM 1569 C CA . VAL A 1 205 ? 0.611 1.026 7.490 1.00 97.06 205 VAL A CA 1
ATOM 1570 C C . VAL A 1 205 ? 1.103 2.416 7.066 1.00 97.06 205 VAL A C 1
ATOM 1572 O O . VAL A 1 205 ? 2.222 2.548 6.579 1.00 97.06 205 VAL A O 1
ATOM 1575 N N . PHE A 1 206 ? 0.311 3.465 7.313 1.00 96.69 206 PHE A N 1
ATOM 1576 C CA . PHE A 1 206 ? 0.653 4.855 6.981 1.00 96.69 206 PHE A CA 1
ATOM 1577 C C . PHE A 1 206 ? 1.435 5.586 8.081 1.00 96.69 206 PHE A C 1
ATOM 1579 O O . PHE A 1 206 ? 1.484 6.820 8.122 1.00 96.69 206 PHE A O 1
ATOM 1586 N N . GLY A 1 207 ? 2.033 4.828 9.000 1.00 95.06 207 GLY A N 1
ATOM 1587 C CA . GLY A 1 207 ? 2.758 5.372 10.133 1.00 95.06 207 GLY A CA 1
ATOM 1588 C C . GLY A 1 207 ? 4.165 5.858 9.835 1.00 95.06 207 GLY A C 1
ATOM 1589 O O . GLY A 1 207 ? 4.542 6.136 8.695 1.00 95.06 207 GLY A O 1
ATOM 1590 N N . LEU A 1 208 ? 4.945 5.994 10.908 1.00 94.31 208 LEU A N 1
ATOM 1591 C CA . LEU A 1 208 ? 6.268 6.618 10.874 1.00 94.31 208 LEU A CA 1
ATOM 1592 C C . LEU A 1 208 ? 7.224 5.939 9.892 1.00 94.31 208 LEU A C 1
ATOM 1594 O O . LEU A 1 208 ? 7.943 6.640 9.193 1.00 94.31 208 LEU A O 1
ATOM 1598 N N . ALA A 1 209 ? 7.205 4.607 9.792 1.00 92.75 209 ALA A N 1
ATOM 1599 C CA . ALA A 1 209 ? 8.074 3.882 8.863 1.00 92.75 209 ALA A CA 1
ATOM 1600 C C . ALA A 1 209 ? 7.838 4.309 7.403 1.00 92.75 209 ALA A C 1
ATOM 1602 O O . ALA A 1 209 ? 8.786 4.626 6.687 1.00 92.75 209 ALA A O 1
ATOM 1603 N N . LEU A 1 210 ? 6.570 4.398 6.983 1.00 95.38 210 LEU A N 1
ATOM 1604 C CA . LEU A 1 210 ? 6.211 4.882 5.650 1.00 95.38 210 LEU A CA 1
ATOM 1605 C C . LEU A 1 210 ? 6.501 6.382 5.501 1.00 95.38 210 LEU A C 1
ATOM 1607 O O . LEU A 1 210 ? 6.956 6.815 4.449 1.00 95.38 210 LEU A O 1
ATOM 1611 N N . GLY A 1 211 ? 6.285 7.167 6.560 1.00 93.25 211 GLY A N 1
ATOM 1612 C CA . GLY A 1 211 ? 6.614 8.593 6.588 1.00 93.25 211 GLY A CA 1
ATOM 1613 C C . GLY A 1 211 ? 8.101 8.879 6.373 1.00 93.25 211 GLY A C 1
ATOM 1614 O O . GLY A 1 211 ? 8.440 9.758 5.590 1.00 93.25 211 GLY A O 1
ATOM 1615 N N . VAL A 1 212 ? 8.986 8.120 7.023 1.00 93.81 212 VAL A N 1
ATOM 1616 C CA . VAL A 1 212 ? 10.444 8.220 6.834 1.00 93.81 212 VAL A CA 1
ATOM 1617 C C . VAL A 1 212 ? 10.847 7.747 5.435 1.00 93.81 212 VAL A C 1
ATOM 1619 O O . VAL A 1 212 ? 11.712 8.355 4.805 1.00 93.81 212 VAL A O 1
ATOM 1622 N N . SER A 1 213 ? 10.192 6.699 4.922 1.00 92.88 213 SER A N 1
ATOM 1623 C CA . SER A 1 213 ? 10.408 6.234 3.548 1.00 92.88 213 SER A CA 1
ATOM 1624 C C . SER A 1 213 ? 10.101 7.329 2.522 1.00 92.88 213 SER A C 1
ATOM 1626 O O . SER A 1 213 ? 10.912 7.602 1.637 1.00 92.88 213 SER A O 1
ATOM 1628 N N . ALA A 1 214 ? 8.954 7.991 2.688 1.00 92.44 214 ALA A N 1
ATOM 1629 C CA . ALA A 1 214 ? 8.487 9.044 1.797 1.00 92.44 214 ALA A CA 1
ATOM 1630 C C . ALA A 1 214 ? 9.306 10.333 1.880 1.00 92.44 214 ALA A C 1
ATOM 1632 O O . ALA A 1 214 ? 9.497 10.975 0.861 1.00 92.44 214 ALA A O 1
ATOM 1633 N N . SER A 1 215 ? 9.830 10.695 3.052 1.00 89.44 215 SER A N 1
ATOM 1634 C CA . SER A 1 215 ? 10.523 11.978 3.218 1.00 89.44 215 SER A CA 1
ATOM 1635 C C . SER A 1 215 ? 12.029 11.930 2.969 1.00 89.44 215 SER A C 1
ATOM 1637 O O . SER A 1 215 ? 12.613 12.959 2.636 1.00 89.44 215 SER A O 1
ATOM 1639 N N . MET A 1 216 ? 12.675 10.772 3.152 1.00 86.75 216 MET A N 1
ATOM 1640 C CA . MET A 1 216 ? 14.141 10.679 3.113 1.00 86.75 216 MET A CA 1
ATOM 1641 C C . MET A 1 216 ? 14.664 9.488 2.309 1.00 86.75 216 MET A C 1
ATOM 1643 O O . MET A 1 216 ? 15.598 9.647 1.527 1.00 86.75 216 MET A O 1
ATOM 1647 N N . VAL A 1 217 ? 14.103 8.288 2.500 1.00 87.44 217 VAL A N 1
ATOM 1648 C CA . VAL A 1 217 ? 14.682 7.060 1.912 1.00 87.44 217 VAL A CA 1
ATOM 1649 C C . VAL A 1 217 ? 14.583 7.060 0.388 1.00 87.44 217 VAL A C 1
ATOM 1651 O O . VAL A 1 217 ? 15.488 6.553 -0.269 1.00 87.44 217 VAL A O 1
ATOM 1654 N N . PHE A 1 218 ? 13.541 7.677 -0.178 1.00 83.62 218 PHE A N 1
ATOM 1655 C CA . PHE A 1 218 ? 13.347 7.748 -1.630 1.00 83.62 218 PHE A CA 1
ATOM 1656 C C . PHE A 1 218 ? 14.516 8.399 -2.391 1.00 83.62 218 PHE A C 1
ATOM 1658 O O . PHE A 1 218 ? 14.632 8.195 -3.589 1.00 83.62 218 PHE A O 1
ATOM 1665 N N . LEU A 1 219 ? 15.370 9.196 -1.735 1.00 82.06 219 LEU A N 1
ATOM 1666 C CA . LEU A 1 219 ? 16.528 9.825 -2.384 1.00 82.06 219 LEU A CA 1
ATOM 1667 C C . LEU A 1 219 ? 17.651 8.830 -2.708 1.00 82.06 219 LEU A C 1
ATOM 1669 O O . LEU A 1 219 ? 18.554 9.161 -3.474 1.00 82.06 219 LEU A O 1
ATOM 1673 N N . PHE A 1 220 ? 17.622 7.648 -2.094 1.00 78.69 220 PHE A N 1
ATOM 1674 C CA . PHE A 1 220 ? 18.661 6.626 -2.215 1.00 78.69 220 PHE A CA 1
ATOM 1675 C C . PHE A 1 220 ? 18.224 5.409 -3.044 1.00 78.69 220 PHE A C 1
ATOM 1677 O O . PHE A 1 220 ? 19.000 4.461 -3.152 1.00 78.69 220 PHE A O 1
ATOM 1684 N N . VAL A 1 221 ? 16.997 5.416 -3.580 1.00 66.56 221 VAL A N 1
ATOM 1685 C CA . VAL A 1 221 ? 16.356 4.317 -4.326 1.00 66.56 221 VAL A CA 1
ATOM 1686 C C . VAL A 1 221 ? 15.892 4.832 -5.679 1.00 66.56 221 VAL A C 1
ATOM 1688 O O . VAL A 1 221 ? 16.150 4.141 -6.684 1.00 66.56 221 VAL A O 1
#

Mean predicted aligned error: 7.35 Å

Secondary structure (DSSP, 8-state):
-----------SHHHHHHHHHHHS-S----THHHHHHHHHHHHHHHHHHHHHSSHHHHHHHHH--GGGS--HHHHHHHHHHHHHHHHHHHS-SSTTS-SSS--HHHHHHHHHHHHHHHHHHHTHHHHHT-SS---HHHHHHHHHHHHHHHHHHHHHH-HHHHHHHHHHHHHHHHTTSTTS-GGG------HHHHHIIIIISTTTTTSHHHHHHHHTGGGG-

Nearest PDB structures (foldseek):
  6e3i-assembly1_A  TM=2.166E-01  e=8.868E+00  Homo sapiens

Sequence (221 aa):
MTDNLGKSSAVPDDVEAFAADLDVGARNPDGWQGKFIAGVALVWAILQVFNASPLPAIIAQKTGLNWIYVTSDTERVIHLAFGLVMATVAFPLFKRSPRNHIPWYDWILALAGVAATLYLIVNSSAIAVRSGLPTTGDLIASAVGLSVVLIATYRALGLPMVIVASLFLVYVFYGDREFIPDAMQWKGASFGKAMWHFWMQTEGVFGLALGVSASMVFLFV